Protein 2FSD (pdb70)

Nearest PDB structures (foldseek):
  2fsd-assembly1_B  TM=9.980E-01  e=3.425E-19  Bacteriophage sp.
  3da0-assembly1_C  TM=6.525E-01  e=4.765E-03  Lactococcus phage TP901-1
  2bse-assembly1_C  TM=6.463E-01  e=4.301E-03  Lactococcus virus P2
  3d8m-assembly1_A  TM=6.579E-01  e=6.819E-03  Lactococcus phage TP901-1
  1zru-assembly1_C  TM=5.963E-01  e=2.103E-02  Lactococcus virus P2

Sequence (220 aa):
DIPWTDLNRASGVGSTGILQARIINGVIYVRGNSIPVPNVAPNFIVPVGTFPPAFGTNLPQFDSSGTFYSHGNLSLSLINMSPSGIAVGNPNNTSMNGKTISFALSAPLLDIPWTDLNRASGVGSTGILQARIINGVIYVRGNSIPVPNVAPNFIVPVGTFPPAFGTNLPQFDSSGTFYSHGNLSLSLINMSPSGIAVGNPNNTSMNGKTISFALSAPLL

Structure (mmCIF, N/CA/C/O backbone):
data_2FSD
#
_entry.id   2FSD
#
_cell.length_a   69.650
_cell.length_b   69.650
_cell.length_c   95.356
_cell.angle_alpha   90.00
_cell.angle_beta   90.00
_cell.angle_gamma   120.00
#
_symmetry.space_group_name_H-M   'P 31 2 1'
#
loop_
_entity.id
_entity.type
_entity.pdbx_description
1 polymer 'putative baseplate protein'
2 water water
#
loop_
_atom_site.group_PDB
_atom_site.id
_atom_site.type_symbol
_atom_site.label_atom_id
_atom_site.label_alt_id
_atom_site.label_comp_id
_atom_site.label_asym_id
_atom_site.label_entity_id
_atom_site.label_seq_id
_atom_site.pdbx_PDB_ins_code
_atom_site.Cartn_x
_atom_site.Cartn_y
_atom_site.Cartn_z
_atom_site.occupancy
_atom_site.B_iso_or_equiv
_atom_site.auth_seq_id
_atom_site.auth_comp_id
_atom_site.auth_asym_id
_atom_site.auth_atom_id
_atom_site.pdbx_PDB_model_num
ATOM 1 N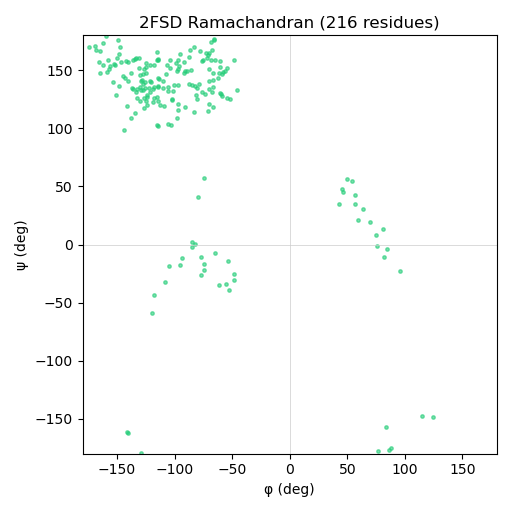 N . ASP A 1 33 ? 57.228 -0.379 23.280 1.00 26.89 4 ASP A N 1
ATOM 2 C CA . ASP A 1 33 ? 55.885 -0.876 23.732 1.00 26.42 4 ASP A CA 1
ATOM 3 C C . ASP A 1 33 ? 55.317 -0.038 24.872 1.00 26.02 4 ASP A C 1
ATOM 4 O O . ASP A 1 33 ? 55.943 0.096 25.914 1.00 26.34 4 ASP A O 1
ATOM 9 N N . ILE A 1 34 ? 54.110 0.483 24.667 1.00 25.28 5 ILE A N 1
ATOM 10 C CA . ILE A 1 34 ? 53.449 1.342 25.635 1.00 24.74 5 ILE A CA 1
ATOM 11 C C . ILE A 1 34 ? 52.389 0.512 26.369 1.00 24.17 5 ILE A C 1
ATOM 12 O O . ILE A 1 34 ? 51.504 -0.066 25.729 1.00 24.40 5 ILE A O 1
ATOM 17 N N . PRO A 1 35 ? 52.452 0.463 27.714 1.00 23.41 6 PRO A N 1
ATOM 18 C CA . PRO A 1 35 ? 51.378 -0.244 28.430 1.00 22.72 6 PRO A CA 1
ATOM 19 C C . PRO A 1 35 ? 50.031 0.494 28.337 1.00 21.88 6 PRO A C 1
ATOM 20 O O . PRO A 1 35 ? 49.951 1.603 27.781 1.00 21.04 6 PRO A O 1
ATOM 24 N N . TRP A 1 36 ? 48.987 -0.140 28.861 1.00 21.17 7 TRP A N 1
ATOM 25 C CA . TRP A 1 36 ? 47.680 0.474 28.950 1.00 20.75 7 TRP A CA 1
ATOM 26 C C . TRP A 1 36 ? 47.827 1.842 29.619 1.00 20.72 7 TRP A C 1
ATOM 27 O O . TRP A 1 36 ? 48.408 1.955 30.716 1.00 21.32 7 TRP A O 1
ATOM 38 N N . THR A 1 37 ? 47.331 2.871 28.929 1.00 20.29 8 THR A N 1
ATOM 39 C CA . THR A 1 37 ? 47.429 4.265 29.349 1.00 20.01 8 THR A CA 1
ATOM 40 C C . THR A 1 37 ? 46.079 4.927 29.101 1.00 19.85 8 THR A C 1
ATOM 41 O O . THR A 1 37 ? 45.488 4.733 28.047 1.00 18.67 8 THR A O 1
ATOM 45 N N . ASP A 1 38 ? 45.598 5.690 30.085 1.00 19.83 9 ASP A N 1
ATOM 46 C CA . ASP A 1 38 ? 44.386 6.484 29.928 1.00 19.66 9 ASP A CA 1
ATOM 47 C C . ASP A 1 38 ? 44.609 7.592 28.898 1.00 19.42 9 ASP A C 1
ATOM 48 O O . ASP A 1 38 ? 45.630 8.282 28.920 1.00 19.13 9 ASP A O 1
ATOM 53 N N . LEU A 1 39 ? 43.647 7.776 28.003 1.00 19.37 10 LEU A N 1
ATOM 54 C CA . LEU A 1 39 ? 43.672 8.932 27.128 1.00 19.58 10 LEU A CA 1
ATOM 55 C C . LEU A 1 39 ? 43.247 10.133 27.958 1.00 19.87 10 LEU A C 1
ATOM 56 O O . LEU A 1 39 ? 42.618 9.974 29.011 1.00 19.63 10 LEU A O 1
ATOM 61 N N . ASN A 1 40 ? 43.619 11.317 27.480 1.00 19.92 11 ASN A N 1
ATOM 62 C CA . ASN A 1 40 ? 43.095 12.578 28.007 1.00 20.33 11 ASN A CA 1
ATOM 63 C C . ASN A 1 40 ? 41.742 12.822 27.361 1.00 20.08 11 ASN A C 1
ATOM 64 O O . ASN A 1 40 ? 41.618 12.745 26.140 1.00 19.95 11 ASN A O 1
ATOM 69 N N . ARG A 1 41 ? 40.732 13.089 28.177 1.00 20.02 12 ARG A N 1
ATOM 70 C CA . ARG A 1 41 ? 39.382 13.305 27.671 1.00 20.65 12 ARG A CA 1
ATOM 71 C C . ARG A 1 41 ? 39.132 14.766 27.301 1.00 20.51 12 ARG A C 1
ATOM 72 O O . ARG A 1 41 ? 39.510 15.693 28.044 1.00 19.79 12 ARG A O 1
ATOM 80 N N . ALA A 1 42 ? 38.464 14.945 26.158 1.00 20.78 13 ALA A N 1
ATOM 81 C CA . ALA A 1 42 ? 38.122 16.268 25.621 1.00 20.92 13 ALA A CA 1
ATOM 82 C C . ALA A 1 42 ? 37.060 16.913 26.497 1.00 21.06 13 ALA A C 1
ATOM 83 O O . ALA A 1 42 ? 36.416 16.242 27.301 1.00 20.87 13 ALA A O 1
ATOM 85 N N . SER A 1 43 ? 36.864 18.218 26.347 1.00 21.82 14 SER A N 1
ATOM 86 C CA . SER A 1 43 ? 35.852 18.912 27.135 1.00 21.65 14 SER A CA 1
ATOM 87 C C . SER A 1 43 ? 34.445 18.319 26.930 1.00 21.73 14 SER A C 1
ATOM 88 O O . SER A 1 43 ? 34.112 17.788 25.864 1.00 21.29 14 SER A O 1
ATOM 91 N N . GLY A 1 44 ? 33.640 18.381 27.985 1.00 21.55 15 GLY A N 1
ATOM 92 C CA . GLY A 1 44 ? 32.272 17.888 27.942 1.00 21.91 15 GLY A CA 1
ATOM 93 C C . GLY A 1 44 ? 32.159 16.390 28.140 1.00 22.02 15 GLY A C 1
ATOM 94 O O . GLY A 1 44 ? 31.058 15.860 28.335 1.00 21.85 15 GLY A O 1
ATOM 95 N N . VAL A 1 45 ? 33.295 15.701 28.098 1.00 22.16 16 VAL A N 1
ATOM 96 C CA . VAL A 1 45 ? 33.310 14.251 28.203 1.00 22.25 16 VAL A CA 1
ATOM 97 C C . VAL A 1 45 ? 33.296 13.920 29.676 1.00 22.21 16 VAL A C 1
ATOM 98 O O . VAL A 1 45 ? 34.003 14.559 30.464 1.00 22.70 16 VAL A O 1
ATOM 102 N N . GLY A 1 46 ? 32.491 12.933 30.049 1.00 22.07 17 GLY A N 1
ATOM 103 C CA . GLY A 1 46 ? 32.386 12.519 31.446 1.00 21.69 17 GLY A CA 1
ATOM 104 C C . GLY A 1 46 ? 33.652 11.876 31.992 1.00 21.40 17 GLY A C 1
ATOM 105 O O . GLY A 1 46 ? 34.555 11.509 31.238 1.00 20.54 17 GLY A O 1
ATOM 106 N N . SER A 1 47 ? 33.693 11.728 33.315 1.00 21.31 18 SER A N 1
ATOM 107 C CA . SER A 1 47 ? 34.851 11.191 34.035 1.00 21.02 18 SER A CA 1
ATOM 108 C C . SER A 1 47 ? 34.757 9.679 34.317 1.00 21.06 18 SER A C 1
ATOM 109 O O . SER A 1 47 ? 35.767 9.029 34.622 1.00 21.03 18 SER A O 1
ATOM 112 N N . THR A 1 48 ? 33.553 9.119 34.233 1.00 21.18 19 THR A N 1
ATOM 113 C CA . THR A 1 48 ? 33.341 7.701 34.542 1.00 20.80 19 THR A CA 1
ATOM 114 C C . THR A 1 48 ? 33.684 6.841 33.317 1.00 20.71 19 THR A C 1
ATOM 115 O O . THR A 1 48 ? 33.883 7.360 32.213 1.00 20.45 19 THR A O 1
ATOM 119 N N . GLY A 1 49 ? 33.730 5.526 33.514 1.00 20.44 20 GLY A N 1
ATOM 120 C CA . GLY A 1 49 ? 34.071 4.601 32.426 1.00 20.24 20 GLY A CA 1
ATOM 121 C C . GLY A 1 49 ? 35.559 4.629 32.173 1.00 19.63 20 GLY A C 1
ATOM 122 O O . GLY A 1 49 ? 36.295 5.320 32.871 1.00 19.87 20 GLY A O 1
ATOM 123 N N . ILE A 1 50 ? 36.018 3.874 31.189 1.00 19.51 21 ILE A N 1
ATOM 124 C CA . ILE A 1 50 ? 37.466 3.747 30.965 1.00 19.44 21 ILE A CA 1
ATOM 125 C C . ILE A 1 50 ? 37.825 3.923 29.486 1.00 19.01 21 ILE A C 1
ATOM 126 O O . ILE A 1 50 ? 37.164 3.382 28.607 1.00 19.05 21 ILE A O 1
ATOM 131 N N . LEU A 1 51 ? 38.862 4.723 29.243 1.00 18.66 22 LEU A N 1
ATOM 132 C CA . LEU A 1 51 ? 39.320 5.064 27.897 1.00 18.66 22 LEU A CA 1
ATOM 133 C C . LEU A 1 51 ? 40.828 5.013 27.891 1.00 18.25 22 LEU A C 1
ATOM 134 O O . LEU A 1 51 ? 41.487 5.862 28.486 1.00 18.16 22 LEU A O 1
ATOM 139 N N . GLN A 1 52 ? 41.370 4.003 27.228 1.00 18.16 23 GLN A N 1
ATOM 140 C CA . GLN A 1 52 ? 42.796 3.744 27.271 1.00 18.21 23 GLN A CA 1
ATOM 141 C C . GLN A 1 52 ? 43.327 3.089 25.984 1.00 17.70 23 GLN A C 1
ATOM 142 O O . GLN A 1 52 ? 42.577 2.527 25.190 1.00 17.01 23 GLN A O 1
ATOM 148 N N . ALA A 1 53 ? 44.636 3.196 25.796 1.00 18.02 24 ALA A N 1
ATOM 149 C CA . ALA A 1 53 ? 45.320 2.633 24.648 1.00 18.64 24 ALA A CA 1
ATOM 150 C C . ALA A 1 53 ? 46.686 2.028 25.046 1.00 19.29 24 ALA A C 1
ATOM 151 O O . ALA A 1 53 ? 47.269 2.387 26.085 1.00 19.26 24 ALA A O 1
ATOM 153 N N . ARG A 1 54 ? 47.166 1.092 24.222 1.00 19.75 25 ARG A N 1
ATOM 154 C CA . ARG A 1 54 ? 48.463 0.424 24.422 1.00 20.23 25 ARG A CA 1
ATOM 155 C C . ARG A 1 54 ? 49.101 0.107 23.060 1.00 20.13 25 ARG A C 1
ATOM 156 O O . ARG A 1 54 ? 48.407 0.014 22.043 1.00 19.36 25 ARG A O 1
ATOM 164 N N . ILE A 1 55 ? 50.420 -0.055 23.045 1.00 20.58 26 ILE A N 1
ATOM 165 C CA . ILE A 1 55 ? 51.135 -0.475 21.834 1.00 20.80 26 ILE A CA 1
ATOM 166 C C . ILE A 1 55 ? 51.937 -1.731 22.151 1.00 21.31 26 ILE A C 1
ATOM 167 O O . ILE A 1 55 ? 52.784 -1.722 23.061 1.00 22.38 26 ILE A O 1
ATOM 172 N N . ILE A 1 56 ? 51.640 -2.816 21.436 1.00 21.04 27 ILE A N 1
ATOM 173 C CA . ILE A 1 56 ? 52.406 -4.051 21.541 1.00 20.80 27 ILE A CA 1
ATOM 174 C C . ILE A 1 56 ? 52.863 -4.466 20.144 1.00 20.57 27 ILE A C 1
ATOM 175 O O . ILE A 1 56 ? 52.044 -4.737 19.261 1.00 20.63 27 ILE A O 1
ATOM 180 N N . ASN A 1 57 ? 54.170 -4.506 19.944 1.00 20.35 28 ASN A N 1
ATOM 181 C CA . ASN A 1 57 ? 54.741 -4.934 18.667 1.00 20.13 28 ASN A CA 1
ATOM 182 C C . ASN A 1 57 ? 54.217 -4.186 17.426 1.00 19.33 28 ASN A C 1
ATOM 183 O O . ASN A 1 57 ? 53.749 -4.796 16.477 1.00 19.02 28 ASN A O 1
ATOM 188 N N . GLY A 1 58 ? 54.307 -2.860 17.444 1.00 19.11 29 GLY A N 1
ATOM 189 C CA . GLY A 1 58 ? 53.952 -2.029 16.279 1.00 18.63 29 GLY A CA 1
ATOM 190 C C . GLY A 1 58 ? 52.470 -1.860 15.997 1.00 18.37 29 GLY A C 1
ATOM 191 O O . GLY A 1 58 ? 52.089 -1.286 14.969 1.00 17.87 29 GLY A O 1
ATOM 192 N N . VAL A 1 59 ? 51.637 -2.346 16.923 1.00 18.24 30 VAL A N 1
ATOM 193 C CA . VAL A 1 59 ? 50.173 -2.331 16.799 1.00 17.41 30 VAL A CA 1
ATOM 194 C C . VAL A 1 59 ? 49.574 -1.605 18.008 1.00 17.28 30 VAL A C 1
ATOM 195 O O . VAL A 1 59 ? 49.881 -1.923 19.172 1.00 16.52 30 VAL A O 1
ATOM 199 N N . ILE A 1 60 ? 48.716 -0.631 17.722 1.00 16.99 31 ILE A N 1
ATOM 200 C CA . ILE A 1 60 ? 48.018 0.099 18.760 1.00 16.66 31 ILE A CA 1
ATOM 201 C C . ILE A 1 60 ? 46.617 -0.496 18.961 1.00 16.43 31 ILE A C 1
ATOM 202 O O . ILE A 1 60 ? 45.929 -0.826 17.991 1.00 16.70 31 ILE A O 1
ATOM 207 N N . TYR A 1 61 ? 46.229 -0.637 20.229 1.00 16.13 32 TYR A N 1
ATOM 208 C CA . TYR A 1 61 ? 44.911 -1.086 20.646 1.00 16.08 32 TYR A CA 1
ATOM 209 C C . TYR A 1 61 ? 44.261 0.030 21.449 1.00 15.87 32 TYR A C 1
ATOM 210 O O . TYR A 1 61 ? 44.884 0.603 22.331 1.00 15.62 32 TYR A O 1
ATOM 219 N N . VAL A 1 62 ? 43.006 0.327 21.149 1.00 15.76 33 VAL A N 1
ATOM 220 C CA . VAL A 1 62 ? 42.263 1.336 21.885 1.00 15.76 33 VAL A CA 1
ATOM 221 C C . VAL A 1 62 ? 40.920 0.737 22.284 1.00 15.87 33 VAL A C 1
ATOM 222 O O . VAL A 1 62 ? 40.265 0.069 21.488 1.00 15.23 33 VAL A O 1
ATOM 226 N N . ARG A 1 63 ? 40.524 0.971 23.530 1.00 16.44 34 ARG A N 1
ATOM 227 C CA . ARG A 1 63 ? 39.209 0.542 24.002 1.00 16.57 34 ARG A CA 1
ATOM 228 C C . ARG A 1 63 ? 38.527 1.603 24.850 1.00 16.35 34 ARG A C 1
ATOM 229 O O . ARG A 1 63 ? 39.173 2.360 25.557 1.00 15.77 34 ARG A O 1
ATOM 237 N N . GLY A 1 64 ? 37.203 1.631 24.751 1.00 16.77 35 GLY A N 1
ATOM 238 C CA . GLY A 1 64 ? 36.367 2.486 25.557 1.00 17.00 35 GLY A CA 1
ATOM 239 C C . GLY A 1 64 ? 35.304 1.628 26.205 1.00 17.26 35 GLY A C 1
ATOM 240 O O . GLY A 1 64 ? 34.754 0.715 25.576 1.00 16.42 35 GLY A O 1
ATOM 241 N N . ASN A 1 65 ? 35.039 1.908 27.474 1.00 17.87 36 ASN A N 1
ATOM 242 C CA . ASN A 1 65 ? 33.998 1.227 28.205 1.00 18.49 36 ASN A CA 1
ATOM 243 C C . ASN A 1 65 ? 33.138 2.226 29.007 1.00 18.84 36 ASN A C 1
ATOM 244 O O . ASN A 1 65 ? 33.614 2.873 29.942 1.00 18.19 36 ASN A O 1
ATOM 249 N N . SER A 1 66 ? 31.879 2.345 28.585 1.00 19.46 37 SER A N 1
ATOM 250 C CA . SER A 1 66 ? 30.881 3.200 29.205 1.00 20.02 37 SER A CA 1
ATOM 251 C C . SER A 1 66 ? 31.411 4.608 29.408 1.00 20.49 37 SER A C 1
ATOM 252 O O . SER A 1 66 ? 31.412 5.134 30.512 1.00 20.92 37 SER A O 1
ATOM 255 N N . ILE A 1 67 ? 31.859 5.221 28.321 1.00 21.11 38 ILE A N 1
ATOM 256 C CA . ILE A 1 67 ? 32.359 6.585 28.384 1.00 21.06 38 ILE A CA 1
ATOM 257 C C . ILE A 1 67 ? 31.204 7.549 28.122 1.00 21.03 38 ILE A C 1
ATOM 258 O O . ILE A 1 67 ? 30.621 7.521 27.046 1.00 20.99 38 ILE A O 1
ATOM 263 N N . PRO A 1 68 ? 30.873 8.407 29.107 1.00 20.92 39 PRO A N 1
ATOM 264 C CA . PRO A 1 68 ? 29.819 9.387 28.880 1.00 20.79 39 PRO A CA 1
ATOM 265 C C . PRO A 1 68 ? 30.259 10.465 27.888 1.00 20.54 39 PRO A C 1
ATOM 266 O O . PRO A 1 68 ? 31.247 11.148 28.134 1.00 19.72 39 PRO A O 1
ATOM 270 N N . VAL A 1 69 ? 29.530 10.607 26.779 1.00 20.60 40 VAL A N 1
ATOM 271 C CA . VAL A 1 69 ? 29.828 11.645 25.774 1.00 20.49 40 VAL A CA 1
ATOM 272 C C . VAL A 1 69 ? 28.726 12.727 25.629 1.00 20.52 40 VAL A C 1
ATOM 273 O O . VAL A 1 69 ? 27.577 12.519 26.029 1.00 20.27 40 VAL A O 1
ATOM 2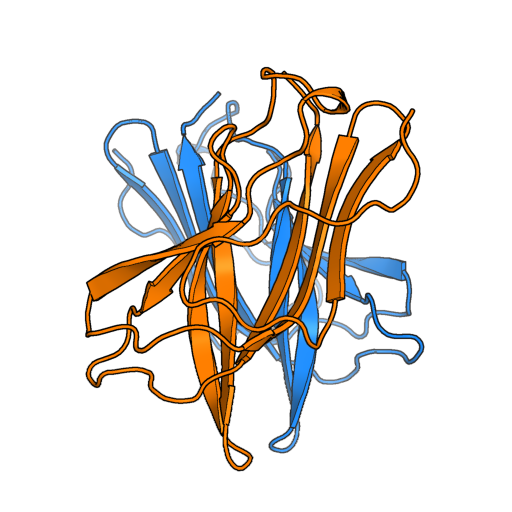77 N N . PRO A 1 70 ? 29.091 13.912 25.091 1.00 21.04 41 PRO A N 1
ATOM 278 C CA . PRO A 1 70 ? 28.095 14.941 24.736 1.00 21.07 41 PRO A CA 1
ATOM 279 C C . PRO A 1 70 ? 27.059 14.490 23.688 1.00 21.60 41 PRO A C 1
ATOM 280 O O . PRO A 1 70 ? 27.338 13.599 22.848 1.00 21.42 41 PRO A O 1
ATOM 284 N N . ASN A 1 71 ? 25.874 15.101 23.752 1.00 21.25 42 ASN A N 1
ATOM 285 C CA . ASN A 1 71 ? 24.870 14.960 22.704 1.00 21.19 42 ASN A CA 1
ATOM 286 C C . ASN A 1 71 ? 25.498 15.127 21.331 1.00 20.86 42 ASN A C 1
ATOM 287 O O . ASN A 1 71 ? 26.251 16.068 21.098 1.00 20.51 42 ASN A O 1
ATOM 292 N N . VAL A 1 72 ? 25.175 14.213 20.426 1.00 21.14 43 VAL A N 1
ATOM 293 C CA . VAL A 1 72 ? 25.690 14.245 19.061 1.00 21.24 43 VAL A CA 1
ATOM 294 C C . VAL A 1 72 ? 24.510 14.219 18.113 1.00 21.30 43 VAL A C 1
ATOM 295 O O . VAL A 1 72 ? 23.698 13.295 18.159 1.00 21.32 43 VAL A O 1
ATOM 299 N N . ALA A 1 73 ? 24.438 15.223 17.241 1.00 21.60 44 ALA A N 1
ATOM 300 C CA . ALA A 1 73 ? 23.414 15.289 16.204 1.00 21.63 44 ALA A CA 1
ATOM 301 C C . ALA A 1 73 ? 23.753 14.319 15.088 1.00 21.42 44 ALA A C 1
ATOM 302 O O . ALA A 1 73 ? 24.912 13.952 14.932 1.00 21.64 44 ALA A O 1
ATOM 304 N N . PRO A 1 74 ? 22.743 13.903 14.304 1.00 21.34 45 PRO A N 1
ATOM 305 C CA . PRO A 1 74 ? 22.978 13.023 13.167 1.00 21.49 45 PRO A CA 1
ATOM 306 C C . PRO A 1 74 ? 24.030 13.580 12.208 1.00 21.36 45 PRO A C 1
ATOM 307 O O . PRO A 1 74 ? 23.902 14.711 11.754 1.00 21.64 45 PRO A O 1
ATOM 311 N N . ASN A 1 75 ? 25.059 12.786 11.916 1.00 21.39 46 ASN A N 1
ATOM 312 C CA . ASN A 1 75 ? 26.159 13.189 11.016 1.00 21.76 46 ASN A CA 1
ATOM 313 C C . ASN A 1 75 ? 27.182 14.171 11.597 1.00 21.57 46 ASN A C 1
ATOM 314 O O . ASN A 1 75 ? 28.132 14.543 10.909 1.00 21.98 46 ASN A O 1
ATOM 319 N N . PHE A 1 76 ? 26.996 14.606 12.840 1.00 21.02 47 PHE A N 1
ATOM 320 C CA . PHE A 1 76 ? 27.993 15.457 13.487 1.00 20.35 47 PHE A CA 1
ATOM 321 C C . PHE A 1 76 ? 28.962 14.629 14.342 1.00 19.91 47 PHE A C 1
ATOM 322 O O . PHE A 1 76 ? 28.705 13.456 14.638 1.00 19.74 47 PHE A O 1
ATOM 330 N N . ILE A 1 77 ? 30.085 15.242 14.709 1.00 19.43 48 ILE A N 1
ATOM 331 C CA . ILE A 1 77 ? 31.159 14.549 15.421 1.00 19.00 48 ILE A CA 1
ATOM 332 C C . ILE A 1 77 ? 31.527 15.283 16.720 1.00 18.59 48 ILE A C 1
ATOM 333 O O . ILE A 1 77 ? 31.649 16.514 16.765 1.00 17.92 48 ILE A O 1
ATOM 338 N N . VAL A 1 78 ? 31.668 14.504 17.786 1.00 18.29 49 VAL A N 1
ATOM 339 C CA . VAL A 1 78 ? 32.011 15.015 19.095 1.00 17.99 49 VAL A CA 1
ATOM 340 C C . VAL A 1 78 ? 33.364 14.418 19.518 1.00 17.87 49 VAL A C 1
ATOM 341 O O . VAL A 1 78 ? 33.525 13.187 19.504 1.00 17.34 49 VAL A O 1
ATOM 345 N N . PRO A 1 79 ? 34.344 15.282 19.880 1.00 17.76 50 PRO A N 1
ATOM 346 C CA . PRO A 1 79 ? 35.615 14.789 20.442 1.00 17.92 50 PRO A CA 1
ATOM 347 C C . PRO A 1 79 ? 35.450 14.045 21.753 1.00 17.96 50 PRO A C 1
ATOM 348 O O . PRO A 1 79 ? 34.595 14.402 22.578 1.00 18.51 50 PRO A O 1
ATOM 352 N N . VAL A 1 80 ? 36.249 12.994 21.933 1.00 18.22 51 VAL A N 1
ATOM 353 C CA . VAL A 1 80 ? 36.162 12.149 23.132 1.00 18.20 51 VAL A CA 1
ATOM 354 C C . VAL A 1 80 ? 37.482 12.168 23.902 1.00 18.27 51 VAL A C 1
ATOM 355 O O . VAL A 1 80 ? 37.510 12.550 25.075 1.00 18.56 51 VAL A O 1
ATOM 359 N N . GLY A 1 81 ? 38.568 11.761 23.251 1.00 18.15 52 GLY A N 1
ATOM 360 C CA . GLY A 1 81 ? 39.875 11.748 23.904 1.00 18.46 52 GLY A CA 1
ATOM 361 C C . GLY A 1 81 ? 41.034 12.033 22.976 1.00 18.54 52 GLY A C 1
ATOM 362 O O . GLY A 1 81 ? 40.860 12.111 21.764 1.00 18.09 52 GLY A O 1
ATOM 363 N N . THR A 1 82 ? 42.214 12.230 23.560 1.00 18.65 53 THR A N 1
ATOM 364 C CA . THR A 1 82 ? 43.442 12.412 22.793 1.00 19.27 53 THR A CA 1
ATOM 365 C C . THR A 1 82 ? 44.546 11.484 23.337 1.00 19.41 53 THR A C 1
ATOM 366 O O . THR A 1 82 ? 44.560 11.127 24.527 1.00 18.91 53 THR A O 1
ATOM 370 N N . PHE A 1 83 ? 45.476 11.102 22.470 1.00 19.62 54 PHE A N 1
ATOM 371 C CA . PHE A 1 83 ? 46.585 10.242 22.910 1.00 20.35 54 PHE A CA 1
ATOM 372 C C . PHE A 1 83 ? 47.673 11.073 23.605 1.00 20.82 54 PHE A C 1
ATOM 373 O O . PHE A 1 83 ? 48.039 12.156 23.120 1.00 20.73 54 PHE A O 1
ATOM 381 N N . PRO A 1 84 ? 48.175 10.594 24.761 1.00 21.84 55 PRO A N 1
ATOM 382 C CA . PRO A 1 84 ? 49.410 11.190 25.280 1.00 22.72 55 PRO A CA 1
ATOM 383 C C . PRO A 1 84 ? 50.548 11.109 24.246 1.00 23.62 55 PRO A C 1
ATOM 384 O O . PRO A 1 84 ? 50.544 10.195 23.412 1.00 23.13 55 PRO A O 1
ATOM 388 N N . PRO A 1 85 ? 51.481 12.090 24.261 1.00 24.98 56 PRO A N 1
ATOM 389 C CA . PRO A 1 85 ? 52.663 12.139 23.379 1.00 25.70 56 PRO A CA 1
ATOM 390 C C . PRO A 1 85 ? 53.555 10.897 23.373 1.00 26.55 56 PRO A C 1
ATOM 391 O O . PRO A 1 85 ? 54.417 10.784 22.511 1.00 27.58 56 PRO A O 1
ATOM 395 N N . ALA A 1 86 ? 53.392 10.001 24.337 1.00 27.51 57 ALA A N 1
ATOM 396 C CA . ALA A 1 86 ? 54.127 8.749 24.326 1.00 28.16 57 ALA A CA 1
ATOM 397 C C . ALA A 1 86 ? 53.780 7.915 23.083 1.00 29.00 57 ALA A C 1
ATOM 398 O O . ALA A 1 86 ? 54.657 7.236 22.539 1.00 29.46 57 ALA A O 1
ATOM 400 N N . PHE A 1 87 ? 52.521 7.982 22.632 1.00 29.29 58 PHE A N 1
ATOM 401 C CA . PHE A 1 87 ? 52.047 7.167 21.498 1.00 29.61 58 PHE A CA 1
ATOM 402 C C . PHE A 1 87 ? 52.545 7.663 20.139 1.00 30.23 58 PHE A C 1
ATOM 403 O O . PHE A 1 87 ? 52.476 6.932 19.155 1.00 30.74 58 PHE A O 1
ATOM 411 N N . GLY A 1 88 ? 53.026 8.904 20.081 1.00 30.93 59 GLY A N 1
ATOM 412 C CA . GLY A 1 88 ? 53.700 9.415 18.893 1.00 30.96 59 GLY A CA 1
ATOM 413 C C . GLY A 1 88 ? 52.771 9.945 17.819 1.00 31.42 59 GLY A C 1
ATOM 414 O O . GLY A 1 88 ? 51.629 10.312 18.091 1.00 31.59 59 GLY A O 1
ATOM 415 N N . THR A 1 89 ? 53.282 9.968 16.590 1.00 31.72 60 THR A N 1
ATOM 416 C CA . THR A 1 89 ? 52.679 10.682 15.455 1.00 31.68 60 THR A CA 1
ATOM 417 C C . THR A 1 89 ? 52.066 9.728 14.426 1.00 31.59 60 THR A C 1
ATOM 418 O O . THR A 1 89 ? 51.051 10.028 13.792 1.00 31.17 60 THR A O 1
ATOM 422 N N . ASN A 1 90 ? 52.691 8.564 14.299 1.00 31.51 61 ASN A N 1
ATOM 423 C CA . ASN A 1 90 ? 52.420 7.608 13.232 1.00 31.21 61 ASN A CA 1
ATOM 424 C C . ASN A 1 90 ? 51.164 6.734 13.442 1.00 30.89 61 ASN A C 1
ATOM 425 O O . ASN A 1 90 ? 51.166 5.521 13.141 1.00 30.75 61 ASN A O 1
ATOM 430 N N . LEU A 1 91 ? 50.089 7.347 13.935 1.00 30.11 62 LEU A N 1
ATOM 431 C CA . LEU A 1 91 ? 48.890 6.600 14.271 1.00 29.51 62 LEU A CA 1
ATOM 432 C C . LEU A 1 91 ? 48.041 6.456 13.016 1.00 28.86 62 LEU A C 1
ATOM 433 O O . LEU A 1 91 ? 48.115 7.303 12.137 1.00 29.16 62 LEU A O 1
ATOM 438 N N . PRO A 1 92 ? 47.265 5.363 12.915 1.00 28.04 63 PRO A N 1
ATOM 439 C CA . PRO A 1 92 ? 46.396 5.141 11.758 1.00 27.77 63 PRO A CA 1
ATOM 440 C C . PRO A 1 92 ? 45.097 5.959 11.777 1.00 27.34 63 PRO A C 1
ATOM 441 O O . PRO A 1 92 ? 44.729 6.532 12.810 1.00 27.38 63 PRO A O 1
ATOM 445 N N . GLN A 1 93 ? 44.413 5.999 10.636 1.00 26.91 64 GLN A N 1
ATOM 446 C CA . GLN A 1 93 ? 43.093 6.615 10.540 1.00 26.71 64 GLN A CA 1
ATOM 447 C C . GLN A 1 93 ? 42.074 5.628 10.002 1.00 26.40 64 GLN A C 1
ATOM 448 O O . GLN A 1 93 ? 42.267 5.056 8.921 1.00 26.65 64 GLN A O 1
ATOM 454 N N . PHE A 1 94 ? 40.969 5.469 10.733 1.00 25.31 65 PHE A N 1
ATOM 455 C CA . PHE A 1 94 ? 39.804 4.759 10.215 1.00 24.71 65 PHE A CA 1
ATOM 456 C C . PHE A 1 94 ? 38.586 5.015 11.093 1.00 24.13 65 PHE A C 1
ATOM 457 O O . PHE A 1 94 ? 38.722 5.389 12.261 1.00 23.52 65 PHE A O 1
ATOM 465 N N . ASP A 1 95 ? 37.403 4.847 10.508 1.00 23.55 66 ASP A N 1
ATOM 466 C CA . ASP A 1 95 ? 36.159 4.874 11.253 1.00 23.44 66 ASP A CA 1
ATOM 467 C C . ASP A 1 95 ? 35.688 3.428 11.461 1.00 23.17 66 ASP A C 1
ATOM 468 O O . ASP A 1 95 ? 35.686 2.625 10.529 1.00 23.13 66 ASP A O 1
ATOM 473 N N . SER A 1 96 ? 35.319 3.101 12.696 1.00 22.99 67 SER A N 1
ATOM 474 C CA . SER A 1 96 ? 34.721 1.802 13.013 1.00 22.71 67 SER A CA 1
ATOM 475 C C . SER A 1 96 ? 33.429 1.982 13.813 1.00 22.68 67 SER A C 1
ATOM 476 O O . SER A 1 96 ? 32.986 3.107 14.038 1.00 22.98 67 SER A O 1
ATOM 479 N N . SER A 1 97 ? 32.804 0.869 14.174 1.00 22.85 68 SER A N 1
ATOM 480 C CA . SER A 1 97 ? 31.594 0.860 14.980 1.00 22.81 68 SER A CA 1
ATOM 481 C C . SER A 1 97 ? 31.888 0.769 16.468 1.00 22.89 68 SER A C 1
ATOM 482 O O . SER A 1 97 ? 32.887 0.182 16.900 1.00 22.57 68 SER A O 1
ATOM 485 N N . GLY A 1 98 ? 30.993 1.370 17.242 1.00 23.03 69 GLY A N 1
ATOM 486 C CA . GLY A 1 98 ? 30.909 1.155 18.676 1.00 23.09 69 GLY A CA 1
ATOM 487 C C . GLY A 1 98 ? 29.435 1.122 19.020 1.00 23.18 69 GLY A C 1
ATOM 488 O O . GLY A 1 98 ? 28.582 0.928 18.143 1.00 23.31 69 GLY A O 1
AT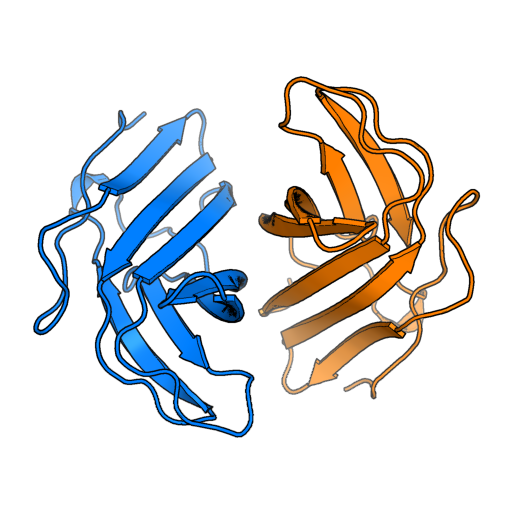OM 489 N N . THR A 1 99 ? 29.124 1.327 20.290 1.00 23.49 70 THR A N 1
ATOM 490 C CA . THR A 1 99 ? 27.734 1.449 20.712 1.00 23.69 70 THR A CA 1
ATOM 491 C C . THR A 1 99 ? 27.492 2.763 21.462 1.00 23.69 70 THR A C 1
ATOM 492 O O . THR A 1 99 ? 28.404 3.302 22.084 1.00 22.91 70 THR A O 1
ATOM 496 N N . PHE A 1 100 ? 26.277 3.301 21.318 1.00 24.24 71 PHE A N 1
ATOM 497 C CA . PHE A 1 100 ? 25.733 4.272 22.274 1.00 24.86 71 PHE A CA 1
ATOM 498 C C . PHE A 1 100 ? 24.870 3.479 23.243 1.00 25.42 71 PHE A C 1
ATOM 499 O O . PHE A 1 100 ? 24.334 2.420 22.896 1.00 25.33 71 PHE A O 1
ATOM 507 N N . TYR A 1 101 ? 24.720 4.008 24.449 1.00 27.00 72 TYR A N 1
ATOM 508 C CA . TYR A 1 101 ? 23.918 3.366 25.468 1.00 27.47 72 TYR A CA 1
ATOM 509 C C . TYR A 1 101 ? 23.289 4.350 26.454 1.00 28.00 72 TYR A C 1
ATOM 510 O O . TYR A 1 101 ? 23.974 5.177 27.031 1.00 28.20 72 TYR A O 1
ATOM 519 N N . SER A 1 102 ? 21.983 4.223 26.655 1.00 28.81 73 SER A N 1
ATOM 520 C CA . SER A 1 102 ? 21.306 4.821 27.811 1.00 29.46 73 SER A CA 1
ATOM 521 C C . SER A 1 102 ? 20.029 4.040 28.069 1.00 30.28 73 SER A C 1
ATOM 522 O O . SER A 1 102 ? 19.468 3.444 27.147 1.00 30.80 73 SER A O 1
ATOM 525 N N . HIS A 1 103 ? 19.581 4.047 29.322 1.00 31.36 74 HIS A N 1
ATOM 526 C CA . HIS A 1 103 ? 18.286 3.472 29.704 1.00 31.69 74 HIS A CA 1
ATOM 527 C C . HIS A 1 103 ? 18.026 2.097 29.085 1.00 31.97 74 HIS A C 1
ATOM 528 O O . HIS A 1 103 ? 16.964 1.854 28.527 1.00 32.00 74 HIS A O 1
ATOM 535 N N . GLY A 1 104 ? 19.015 1.211 29.185 1.00 32.30 75 GLY A N 1
ATOM 536 C CA . GLY A 1 104 ? 18.856 -0.185 28.788 1.00 32.03 75 GLY A CA 1
ATOM 537 C C . GLY A 1 104 ? 18.719 -0.396 27.294 1.00 32.09 75 GLY A C 1
ATOM 538 O O . GLY A 1 104 ? 18.246 -1.444 26.862 1.00 32.23 75 GLY A O 1
ATOM 539 N N . ASN A 1 105 ? 19.140 0.595 26.503 1.00 31.98 76 ASN A N 1
ATOM 540 C CA . ASN A 1 105 ? 19.009 0.546 25.046 1.00 31.20 76 ASN A CA 1
ATOM 541 C C . ASN A 1 105 ? 20.339 0.865 24.352 1.00 30.55 76 ASN A C 1
ATOM 542 O O . ASN A 1 105 ? 21.016 1.828 24.708 1.00 30.68 76 ASN A O 1
ATOM 547 N N . LEU A 1 106 ? 20.707 0.044 23.370 1.00 29.77 77 LEU A N 1
ATOM 548 C CA . LEU A 1 106 ? 21.945 0.231 22.603 1.00 29.09 77 LEU A CA 1
ATOM 549 C C . LEU A 1 106 ? 21.647 0.657 21.168 1.00 28.25 77 LEU A C 1
ATOM 550 O O . LEU A 1 106 ? 20.718 0.163 20.544 1.00 28.13 77 LEU A O 1
ATOM 555 N N . SER A 1 107 ? 22.457 1.571 20.654 1.00 27.49 78 SER A N 1
ATOM 556 C CA . SER A 1 107 ? 22.362 2.005 19.264 1.00 26.99 78 SER A CA 1
ATOM 557 C C . SER A 1 107 ? 23.749 2.032 18.612 1.00 25.92 78 SER A C 1
ATOM 558 O O . SER A 1 107 ? 24.762 2.065 19.304 1.00 25.60 78 SER A O 1
ATOM 561 N N . LEU A 1 108 ? 23.768 2.013 17.280 1.00 25.22 79 LEU A N 1
ATOM 562 C CA . LEU A 1 108 ? 25.003 2.122 16.504 1.00 24.81 79 LEU A CA 1
ATOM 563 C C . LEU A 1 108 ? 25.664 3.501 16.651 1.00 23.91 79 LEU A C 1
ATOM 564 O O . LEU A 1 108 ? 25.078 4.526 16.283 1.00 23.98 79 LEU A O 1
ATOM 569 N N . SER A 1 109 ? 26.883 3.511 17.192 1.00 22.93 80 SER A N 1
ATOM 570 C CA . SER A 1 109 ? 27.757 4.686 17.118 1.00 22.15 80 SER A CA 1
ATOM 571 C C . SER A 1 109 ? 28.846 4.455 16.086 1.00 21.50 80 SER A C 1
ATOM 572 O O . SER A 1 109 ? 29.143 3.317 15.720 1.00 21.50 80 SER A O 1
ATOM 575 N N . LEU A 1 110 ? 29.420 5.556 15.613 1.00 20.98 81 LEU A N 1
ATOM 576 C CA . LEU A 1 110 ? 30.599 5.539 14.773 1.00 20.61 81 LEU A CA 1
ATOM 577 C C . LEU A 1 110 ? 31.784 6.000 15.621 1.00 20.26 81 LEU A C 1
ATOM 578 O O . LEU A 1 110 ? 31.666 6.968 16.369 1.00 20.01 81 LEU A O 1
ATOM 583 N N . ILE A 1 111 ? 32.912 5.297 15.496 1.00 19.82 82 ILE A N 1
ATOM 584 C CA . ILE A 1 111 ? 34.152 5.641 16.199 1.00 19.83 82 ILE A CA 1
ATOM 585 C C . ILE A 1 111 ? 35.197 6.173 15.226 1.00 19.65 82 ILE A C 1
ATOM 586 O O . ILE A 1 111 ? 35.615 5.479 14.306 1.00 19.72 82 ILE A O 1
ATOM 591 N N . ASN A 1 112 ? 35.617 7.410 15.446 1.00 19.88 83 ASN A N 1
ATOM 592 C CA . ASN A 1 112 ? 36.623 8.074 14.605 1.00 19.85 83 ASN A CA 1
ATOM 593 C C . ASN A 1 112 ? 38.031 7.967 15.239 1.00 19.47 83 ASN A C 1
ATOM 594 O O . ASN A 1 112 ? 38.279 8.490 16.329 1.00 18.01 83 ASN A O 1
ATOM 599 N N . MET A 1 113 ? 38.929 7.259 14.549 1.00 19.71 84 MET A N 1
ATOM 600 C CA . MET A 1 113 ? 40.312 7.069 14.995 1.00 20.07 84 MET A CA 1
ATOM 601 C C . MET A 1 113 ? 41.249 7.850 14.071 1.00 20.40 84 MET A C 1
ATOM 602 O O . MET A 1 113 ? 41.088 7.816 12.855 1.00 21.35 84 MET A O 1
ATOM 607 N N . SER A 1 114 ? 42.204 8.569 14.663 1.00 20.31 85 SER A N 1
ATOM 608 C CA . SER A 1 114 ? 43.219 9.321 13.919 1.00 19.78 85 SER A CA 1
ATOM 609 C C . SER A 1 114 ? 44.398 9.652 14.835 1.00 19.61 85 SER A C 1
ATOM 610 O O . SER A 1 114 ? 44.364 9.333 16.036 1.00 19.59 85 SER A O 1
ATOM 613 N N . PRO A 1 115 ? 45.479 10.223 14.266 1.00 19.27 86 PRO A N 1
ATOM 614 C CA . PRO A 1 115 ? 46.475 10.907 15.099 1.00 18.95 86 PRO A CA 1
ATOM 615 C C . PRO A 1 115 ? 45.858 11.885 16.106 1.00 18.37 86 PRO A C 1
ATOM 616 O O . PRO A 1 115 ? 46.403 12.070 17.183 1.00 17.88 86 PRO A O 1
ATOM 620 N N . SER A 1 116 ? 44.714 12.476 15.760 1.00 18.77 87 SER A N 1
ATOM 621 C CA . SER A 1 116 ? 44.067 13.494 16.594 1.00 19.04 87 SER A CA 1
ATOM 622 C C . SER A 1 116 ? 43.323 12.960 17.805 1.00 18.85 87 SER A C 1
ATOM 623 O O . SER A 1 116 ? 42.903 13.745 18.660 1.00 19.01 87 SER A O 1
ATOM 626 N N . GLY A 1 117 ? 43.147 11.641 17.871 1.00 18.89 88 GLY A N 1
ATOM 627 C CA . GLY A 1 117 ? 42.532 10.997 19.018 1.00 18.73 88 GLY A CA 1
ATOM 628 C C . GLY A 1 117 ? 41.344 10.140 18.650 1.00 18.69 88 GLY A C 1
ATOM 629 O O . GLY A 1 117 ? 41.312 9.530 17.576 1.00 19.06 88 GLY A O 1
ATOM 630 N N . ILE A 1 118 ? 40.392 10.074 19.577 1.00 18.24 89 ILE A N 1
ATOM 631 C CA . ILE A 1 118 ? 39.134 9.361 19.408 1.00 18.37 89 ILE A CA 1
ATOM 632 C C . ILE A 1 118 ? 38.016 10.394 19.420 1.00 18.37 89 ILE A C 1
ATOM 633 O O . ILE A 1 118 ? 38.025 11.323 20.215 1.00 18.36 89 ILE A O 1
ATOM 638 N N . ALA A 1 119 ? 37.076 10.240 18.502 1.00 18.67 90 ALA A N 1
ATOM 639 C CA . ALA A 1 119 ? 35.901 11.097 18.427 1.00 19.22 90 ALA A CA 1
ATOM 640 C C . ALA A 1 119 ? 34.710 10.218 18.043 1.00 19.49 90 ALA A C 1
ATOM 641 O O . ALA A 1 119 ? 34.884 9.126 17.493 1.00 19.69 90 ALA A O 1
ATOM 643 N N . VAL A 1 120 ? 33.504 10.672 18.350 1.00 20.06 91 VAL A N 1
ATOM 644 C CA . VAL A 1 120 ? 32.332 9.821 18.159 1.00 20.04 91 VAL A CA 1
ATOM 645 C C . VAL A 1 120 ? 31.299 10.462 17.224 1.00 20.16 91 VAL A C 1
ATOM 646 O O . VAL A 1 120 ? 31.007 11.642 17.327 1.00 20.00 91 VAL A O 1
ATOM 650 N N . GLY A 1 121 ? 30.784 9.656 16.292 1.00 20.43 92 GLY A N 1
ATOM 651 C CA . GLY A 1 121 ? 29.798 10.096 15.309 1.00 20.34 92 GLY A CA 1
ATOM 652 C C . GLY A 1 121 ? 28.461 9.400 15.464 1.00 20.32 92 GLY A C 1
ATOM 653 O O . GLY A 1 121 ? 28.376 8.332 16.068 1.00 19.66 92 GLY A O 1
ATOM 654 N N . ASN A 1 122 ? 27.417 10.034 14.930 1.00 20.64 93 ASN A N 1
ATOM 655 C CA . ASN A 1 122 ? 26.052 9.530 15.015 1.00 21.33 93 ASN A CA 1
ATOM 656 C C . ASN A 1 122 ? 25.485 9.159 13.640 1.00 21.88 93 ASN A C 1
ATOM 657 O O . ASN A 1 122 ? 25.072 10.050 12.878 1.00 21.39 93 ASN A O 1
ATOM 662 N N . PRO A 1 123 ? 25.440 7.842 13.332 1.00 22.41 94 PRO A N 1
ATOM 663 C CA . PRO A 1 123 ? 24.934 7.365 12.050 1.00 23.03 94 PRO A CA 1
ATOM 664 C C . PRO A 1 123 ? 23.410 7.212 12.032 1.00 23.70 94 PRO A C 1
ATOM 665 O O . PRO A 1 123 ? 22.846 6.803 11.016 1.00 24.31 94 PRO A O 1
ATOM 669 N N . ASN A 1 124 ? 22.768 7.564 13.141 1.00 24.11 95 ASN A N 1
ATOM 670 C CA . ASN A 1 124 ? 21.324 7.492 13.295 1.00 24.45 95 ASN A CA 1
ATOM 671 C C . ASN A 1 124 ? 20.681 8.810 12.896 1.00 24.69 95 ASN A C 1
ATOM 672 O O . ASN A 1 124 ? 21.327 9.847 12.943 1.00 24.50 95 ASN A O 1
ATOM 677 N N . ASN A 1 125 ? 19.402 8.768 12.524 1.00 25.05 96 ASN A N 1
ATOM 678 C CA . ASN A 1 125 ? 18.693 9.967 12.069 1.00 25.11 96 ASN A CA 1
ATOM 679 C C . ASN A 1 125 ? 18.091 10.827 13.202 1.00 25.18 96 ASN A C 1
ATOM 680 O O . ASN A 1 125 ? 17.498 11.873 12.940 1.00 25.03 96 ASN A O 1
ATOM 685 N N . THR A 1 126 ? 18.244 10.377 14.448 1.00 25.36 97 THR A N 1
ATOM 686 C CA . THR A 1 126 ? 17.908 11.182 15.636 1.00 25.10 97 THR A CA 1
ATOM 687 C C . THR A 1 126 ? 19.185 11.479 16.414 1.00 24.71 97 THR A C 1
ATOM 688 O O . THR A 1 126 ? 20.195 10.782 16.254 1.00 24.87 97 THR A O 1
ATOM 692 N N . SER A 1 127 ? 19.137 12.510 17.253 1.00 24.00 98 SER A N 1
ATOM 693 C CA . SER A 1 127 ? 20.290 12.897 18.067 1.00 23.62 98 SER A CA 1
ATOM 694 C C . SER A 1 127 ? 20.545 11.847 19.147 1.00 22.74 98 SER A C 1
ATOM 695 O O . SER A 1 127 ? 19.610 11.310 19.726 1.00 23.11 98 SER A O 1
ATOM 698 N N . MET A 1 128 ? 21.810 11.554 19.410 1.00 22.12 99 MET A N 1
ATOM 699 C CA . MET A 1 128 ? 22.173 10.606 20.469 1.00 21.87 99 MET A CA 1
ATOM 700 C C . MET A 1 128 ? 22.533 11.365 21.720 1.00 21.16 99 MET A C 1
ATOM 701 O O . MET A 1 128 ? 23.560 12.023 21.779 1.00 21.31 99 MET A O 1
ATOM 706 N N . ASN A 1 129 ? 21.666 11.283 22.715 1.00 21.27 100 ASN A N 1
ATOM 707 C CA . ASN A 1 129 ? 21.716 12.174 23.877 1.00 21.35 100 ASN A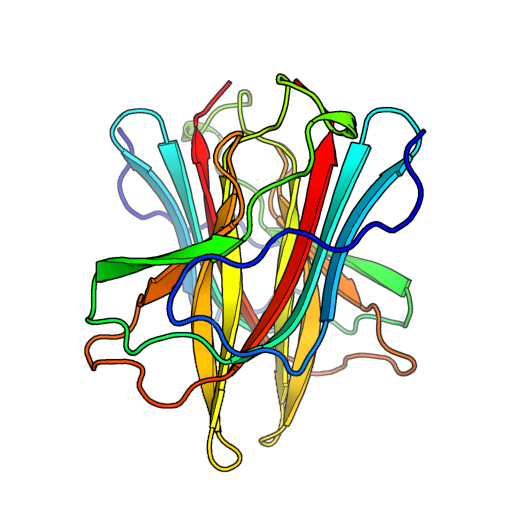 CA 1
ATOM 708 C C . ASN A 1 129 ? 21.864 11.365 25.163 1.00 21.27 100 ASN A C 1
ATOM 709 O O . ASN A 1 129 ? 21.219 10.350 25.323 1.00 21.56 100 ASN A O 1
ATOM 714 N N . GLY A 1 130 ? 22.666 11.847 26.104 1.00 21.24 101 GLY A N 1
ATOM 715 C CA . GLY A 1 130 ? 22.806 11.175 27.395 1.00 21.07 101 GLY A CA 1
ATOM 716 C C . GLY A 1 130 ? 23.407 9.785 27.268 1.00 21.11 101 GLY A C 1
ATOM 717 O O . GLY A 1 130 ? 23.125 8.902 28.081 1.00 21.44 101 GLY A O 1
ATOM 718 N N . LYS A 1 131 ? 24.260 9.595 26.264 1.00 20.98 102 LYS A N 1
ATOM 719 C CA . LYS A 1 131 ? 24.791 8.274 25.959 1.00 20.76 102 LYS A CA 1
ATOM 720 C C . LYS A 1 131 ? 26.180 8.046 26.574 1.00 20.86 102 LYS A C 1
ATOM 721 O O . LYS A 1 131 ? 26.930 8.998 26.812 1.00 20.67 102 LYS A O 1
ATOM 727 N N . THR A 1 132 ? 26.479 6.777 26.875 1.00 20.78 103 THR A N 1
ATOM 728 C CA . THR A 1 132 ? 27.842 6.325 27.165 1.00 20.37 103 THR A CA 1
ATOM 729 C C . THR A 1 132 ? 28.267 5.512 25.958 1.00 20.11 103 THR A C 1
ATOM 730 O O . THR A 1 132 ? 27.430 4.853 25.338 1.00 20.71 103 THR A O 1
ATOM 734 N N . ILE A 1 133 ? 29.551 5.543 25.616 1.00 20.04 104 ILE A N 1
ATOM 735 C CA . ILE A 1 133 ? 30.058 4.720 24.499 1.00 19.88 104 ILE A CA 1
ATOM 736 C C . ILE A 1 133 ? 31.054 3.620 24.927 1.00 19.09 104 ILE A C 1
ATOM 737 O O . ILE A 1 133 ? 31.860 3.801 25.838 1.00 18.42 104 ILE A O 1
ATOM 742 N N . SER A 1 134 ? 30.949 2.484 24.248 1.00 18.74 105 SER A N 1
ATOM 743 C CA . SER A 1 134 ? 31.870 1.377 24.372 1.00 18.64 105 SER A CA 1
ATOM 744 C C . SER A 1 134 ? 32.342 0.971 22.975 1.00 18.36 105 SER A C 1
ATOM 745 O O . SER A 1 134 ? 31.570 0.983 22.003 1.00 17.76 105 SER A O 1
ATOM 748 N N . PHE A 1 135 ? 33.627 0.626 22.882 1.00 18.28 106 PHE A N 1
ATOM 749 C CA . PHE A 1 135 ? 34.224 0.196 21.624 1.00 18.18 106 PHE A CA 1
ATOM 750 C C . PHE A 1 135 ? 35.564 -0.473 21.873 1.00 18.10 106 PHE A C 1
ATOM 751 O O . PHE A 1 135 ? 36.136 -0.361 22.957 1.00 17.54 106 PHE A O 1
ATOM 759 N N . ALA A 1 136 ? 36.062 -1.151 20.842 1.00 18.03 107 ALA A N 1
ATOM 760 C CA . ALA A 1 136 ? 37.429 -1.647 20.829 1.00 18.39 107 ALA A CA 1
ATOM 761 C C . ALA A 1 136 ? 37.968 -1.645 19.395 1.00 18.46 107 ALA A C 1
ATOM 762 O O . ALA A 1 136 ? 37.276 -2.022 18.435 1.00 18.97 107 ALA A O 1
ATOM 764 N N . LEU A 1 137 ? 39.198 -1.197 19.243 1.00 18.31 108 LEU A N 1
ATOM 765 C CA . LEU A 1 137 ? 39.809 -1.180 17.928 1.00 18.76 108 LEU A CA 1
ATOM 766 C C . LEU A 1 137 ? 41.311 -1.389 18.009 1.00 18.53 108 LEU A C 1
ATOM 767 O O . LEU A 1 137 ? 41.907 -1.290 19.080 1.00 18.01 108 LEU A O 1
ATOM 772 N N . SER A 1 138 ? 41.893 -1.717 16.861 1.00 19.05 109 SER A N 1
ATOM 773 C CA . SER A 1 138 ? 43.331 -1.888 16.743 1.00 19.65 109 SER A CA 1
ATOM 774 C C . SER A 1 138 ? 43.776 -1.891 15.274 1.00 19.93 109 SER A C 1
ATOM 775 O O . SER A 1 138 ? 43.037 -2.309 14.389 1.0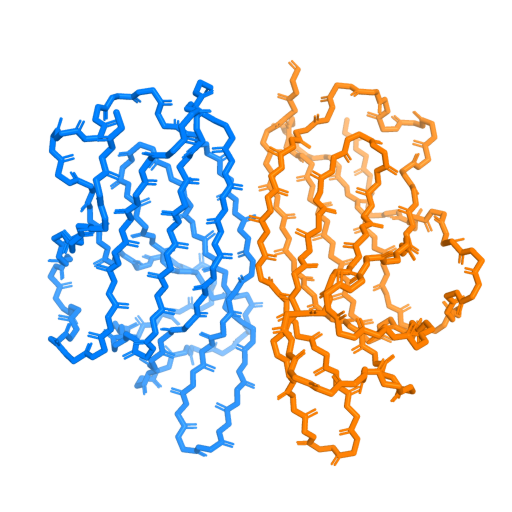0 18.99 109 SER A O 1
ATOM 778 N N . ALA A 1 139 ? 44.978 -1.379 15.041 1.00 20.68 110 ALA A N 1
ATOM 779 C CA . ALA A 1 139 ? 45.633 -1.469 13.745 1.00 21.35 110 ALA A CA 1
ATOM 780 C C . ALA A 1 139 ? 47.145 -1.316 13.914 1.00 22.15 110 ALA A C 1
ATOM 781 O O . ALA A 1 139 ? 47.617 -0.775 14.924 1.00 21.80 110 ALA A O 1
ATOM 783 N N . PRO A 1 140 ? 47.918 -1.800 12.925 1.00 23.37 111 PRO A N 1
ATOM 784 C CA . PRO A 1 140 ? 49.354 -1.528 12.949 1.00 24.17 111 PRO A CA 1
ATOM 785 C C . PRO A 1 140 ? 49.661 -0.028 12.877 1.00 24.93 111 PRO A C 1
ATOM 786 O O . PRO A 1 140 ? 48.915 0.736 12.258 1.00 25.13 111 PRO A O 1
ATOM 790 N N . LEU A 1 141 ? 50.743 0.395 13.517 1.00 25.89 112 LEU A N 1
ATOM 791 C CA . LEU A 1 141 ? 51.220 1.766 13.347 1.00 26.82 112 LEU A CA 1
ATOM 792 C C . LEU A 1 141 ? 51.569 2.004 11.878 1.00 27.70 112 LEU A C 1
ATOM 793 O O . LEU A 1 141 ? 51.790 1.046 11.123 1.00 28.55 112 LEU A O 1
ATOM 798 N N . LEU A 1 142 ? 51.568 3.282 11.491 1.00 28.58 113 LEU A N 1
ATOM 799 C CA . LEU A 1 142 ? 51.928 3.770 10.137 1.00 28.87 113 LEU A CA 1
ATOM 800 C C . LEU A 1 142 ? 50.739 3.760 9.174 1.00 29.24 113 LEU A C 1
ATOM 801 O O . LEU A 1 142 ? 49.952 4.706 9.133 1.00 29.74 113 LEU A O 1
ATOM 806 N N . ASP B 1 33 ? 35.480 5.297 -8.320 1.00 30.36 4 ASP B N 1
ATOM 807 C CA . ASP B 1 33 ? 34.284 5.347 -7.420 1.00 30.25 4 ASP B CA 1
ATOM 808 C C . ASP B 1 33 ? 33.366 4.181 -7.726 1.00 30.30 4 ASP B C 1
ATOM 809 O O . ASP B 1 33 ? 33.119 3.866 -8.898 1.00 30.62 4 ASP B O 1
ATOM 814 N N . ILE B 1 34 ? 32.876 3.540 -6.664 1.00 30.24 5 ILE B N 1
ATOM 815 C CA . ILE B 1 34 ? 32.047 2.340 -6.779 1.00 30.09 5 ILE B CA 1
ATOM 816 C C . ILE B 1 34 ? 30.820 2.478 -5.873 1.00 29.96 5 ILE B C 1
ATOM 817 O O . ILE B 1 34 ? 30.976 2.723 -4.690 1.00 30.22 5 ILE B O 1
ATOM 822 N N . PRO B 1 35 ? 29.599 2.316 -6.427 1.00 29.75 6 PRO B N 1
ATOM 823 C CA . PRO B 1 35 ? 28.369 2.409 -5.619 1.00 29.87 6 PRO B CA 1
ATOM 824 C C . PRO B 1 35 ? 28.223 1.295 -4.566 1.00 29.66 6 PRO B C 1
ATOM 825 O O . PRO B 1 35 ? 29.062 0.402 -4.493 1.00 29.76 6 PRO B O 1
ATOM 829 N N . TRP B 1 36 ? 27.167 1.354 -3.759 1.00 29.47 7 TRP B N 1
ATOM 830 C CA . TRP B 1 36 ? 26.911 0.295 -2.784 1.00 29.58 7 TRP B CA 1
ATOM 831 C C . TRP B 1 36 ? 26.767 -1.039 -3.494 1.00 29.57 7 TRP B C 1
ATOM 832 O O . TRP B 1 36 ? 25.990 -1.168 -4.442 1.00 29.63 7 TRP B O 1
ATOM 843 N N . THR B 1 37 ? 27.523 -2.031 -3.032 1.00 29.64 8 THR B N 1
ATOM 844 C CA . THR B 1 37 ? 27.568 -3.325 -3.705 1.00 29.33 8 THR B CA 1
ATOM 845 C C . THR B 1 37 ? 27.706 -4.451 -2.690 1.00 29.12 8 THR B C 1
ATOM 846 O O . THR B 1 37 ? 28.350 -4.293 -1.662 1.00 29.09 8 THR B O 1
ATOM 850 N N . ASP B 1 38 ? 27.078 -5.586 -2.990 1.00 29.07 9 ASP B N 1
ATOM 851 C CA . ASP B 1 38 ? 27.126 -6.755 -2.121 1.00 28.64 9 ASP B CA 1
ATOM 852 C C . ASP B 1 38 ? 28.527 -7.332 -2.077 1.00 27.89 9 ASP B C 1
ATOM 853 O O . ASP B 1 38 ? 29.152 -7.556 -3.119 1.00 28.63 9 ASP B O 1
ATOM 858 N N . LEU B 1 39 ? 29.012 -7.579 -0.867 1.00 26.68 10 LEU B N 1
ATOM 859 C CA . LEU B 1 39 ? 30.121 -8.495 -0.683 1.00 25.44 10 LEU B CA 1
ATOM 860 C C . LEU B 1 39 ? 29.695 -9.917 -1.040 1.00 24.95 10 LEU B C 1
ATOM 861 O O . LEU B 1 39 ? 28.543 -10.307 -0.842 1.00 24.53 10 LEU B O 1
ATOM 866 N N . ASN B 1 40 ? 30.644 -10.681 -1.563 1.00 24.59 11 ASN B N 1
ATOM 867 C CA . ASN B 1 40 ? 30.479 -12.117 -1.744 1.00 24.55 11 ASN B CA 1
ATOM 868 C C . ASN B 1 40 ? 30.510 -12.796 -0.382 1.00 24.32 11 ASN B C 1
ATOM 869 O O . ASN B 1 40 ? 31.539 -12.749 0.279 1.00 24.15 11 ASN B O 1
ATOM 874 N N . ARG B 1 41 ? 29.395 -13.411 0.029 1.00 23.76 12 ARG B N 1
ATOM 875 C CA . ARG B 1 41 ? 29.269 -14.000 1.380 1.00 23.52 12 ARG B CA 1
ATOM 876 C C . ARG B 1 41 ? 29.949 -15.363 1.508 1.00 23.10 12 ARG B C 1
ATOM 877 O O . ARG B 1 41 ? 29.836 -16.204 0.627 1.00 23.36 12 ARG B O 1
ATOM 885 N N . ALA B 1 42 ? 30.632 -15.579 2.625 1.00 23.03 13 ALA B N 1
ATOM 886 C CA . ALA B 1 42 ? 31.321 -16.849 2.899 1.00 23.01 13 ALA B CA 1
ATOM 887 C C . ALA B 1 42 ? 30.308 -17.961 3.105 1.00 22.90 13 ALA B C 1
ATOM 888 O O . ALA B 1 42 ? 29.141 -17.694 3.404 1.00 22.88 13 ALA B O 1
ATOM 890 N N . SER B 1 43 ? 30.752 -19.207 2.928 1.00 22.91 14 SER B N 1
ATOM 891 C CA . SER B 1 43 ? 29.883 -20.353 3.126 1.00 22.87 14 SER B CA 1
ATOM 892 C C . SER B 1 43 ? 29.538 -20.434 4.600 1.00 22.71 14 SER B C 1
ATOM 893 O O . SER B 1 43 ? 30.379 -20.142 5.453 1.00 22.72 14 SER B O 1
ATOM 896 N N . GLY B 1 44 ? 28.291 -20.800 4.891 1.00 22.58 15 GLY B N 1
ATOM 897 C CA . GLY B 1 44 ? 27.766 -20.800 6.252 1.00 22.55 15 GLY B CA 1
ATOM 898 C C . GLY B 1 44 ? 27.018 -19.513 6.562 1.00 22.75 15 GLY B C 1
ATOM 899 O O . GLY B 1 44 ? 26.173 -19.485 7.461 1.00 22.53 15 GLY B O 1
ATOM 900 N N . VAL B 1 45 ? 27.327 -18.444 5.817 1.00 23.01 16 VAL B N 1
ATOM 901 C CA . VAL B 1 45 ? 26.716 -17.113 6.034 1.00 22.91 16 VAL B CA 1
ATOM 902 C C . VAL B 1 45 ? 25.351 -17.040 5.357 1.00 22.79 16 VAL B C 1
ATOM 903 O O . VAL B 1 45 ? 25.193 -17.492 4.228 1.00 22.21 16 VAL B O 1
ATOM 907 N N . GLY B 1 46 ? 24.372 -16.470 6.057 1.00 23.13 17 GLY B N 1
ATOM 908 C CA . GLY B 1 46 ? 23.004 -16.346 5.530 1.00 23.29 17 GLY B CA 1
ATOM 909 C C . GLY B 1 46 ? 22.897 -15.331 4.402 1.00 23.19 17 GLY B C 1
ATOM 910 O O . GLY B 1 46 ? 23.789 -14.495 4.229 1.00 22.72 17 GLY B O 1
ATOM 911 N N . SER B 1 47 ? 21.804 -15.406 3.646 1.00 23.06 18 SER B N 1
ATOM 912 C CA . SER B 1 47 ? 21.558 -14.516 2.484 1.00 23.29 18 SER B CA 1
ATOM 913 C C . SER B 1 47 ? 20.725 -13.262 2.808 1.00 23.25 18 SER B C 1
ATOM 914 O O . SER B 1 47 ? 20.620 -12.338 1.981 1.00 22.99 18 SER B O 1
ATOM 917 N N . THR B 1 48 ? 20.129 -13.246 4.001 1.00 23.07 19 THR B N 1
ATOM 918 C CA . THR B 1 48 ? 19.321 -12.129 4.465 1.00 22.82 19 THR B CA 1
ATOM 919 C C . THR B 1 48 ? 20.197 -11.091 5.159 1.00 22.65 19 THR B C 1
ATOM 920 O O . THR B 1 48 ? 21.324 -11.377 5.586 1.00 22.59 19 THR B O 1
ATOM 924 N N . GLY B 1 49 ? 19.663 -9.883 5.276 1.00 22.17 20 GLY B N 1
ATOM 925 C CA . GLY B 1 49 ? 20.391 -8.766 5.839 1.00 21.55 20 GLY B CA 1
ATOM 926 C C . GLY B 1 49 ? 21.171 -8.071 4.755 1.00 21.12 20 GLY B C 1
ATOM 927 O O . GLY B 1 49 ? 21.069 -8.411 3.588 1.00 20.92 20 GLY B O 1
ATOM 928 N N . ILE B 1 50 ? 21.963 -7.094 5.165 1.00 21.03 21 ILE B N 1
ATOM 929 C CA . ILE B 1 50 ? 22.707 -6.243 4.265 1.00 21.13 21 ILE B CA 1
ATOM 930 C C . ILE B 1 50 ? 24.186 -6.368 4.588 1.00 20.75 21 ILE B C 1
ATOM 931 O O . ILE B 1 50 ? 24.580 -6.312 5.744 1.00 20.79 21 ILE B O 1
ATOM 936 N N . LEU B 1 51 ? 24.987 -6.587 3.559 1.00 20.78 22 LEU B N 1
ATOM 937 C CA . LEU B 1 51 ? 26.431 -6.611 3.679 1.00 20.98 22 LEU B CA 1
ATOM 938 C C . LEU B 1 51 ? 26.982 -5.986 2.406 1.00 21.10 22 LEU B C 1
ATOM 939 O O . LEU B 1 51 ? 27.064 -6.646 1.362 1.00 20.15 22 LEU B O 1
ATOM 944 N N . GLN B 1 52 ? 27.339 -4.708 2.491 1.00 21.89 23 GLN B N 1
ATOM 945 C CA . GLN B 1 52 ? 27.805 -3.979 1.323 1.00 22.41 23 GLN B CA 1
ATOM 946 C C . GLN B 1 52 ? 29.027 -3.117 1.582 1.00 22.91 23 GLN B C 1
ATOM 947 O O . GLN B 1 52 ? 29.346 -2.775 2.721 1.00 21.67 23 GLN B O 1
ATOM 953 N N . ALA B 1 53 ? 29.714 -2.805 0.486 1.00 23.71 24 ALA B N 1
ATOM 954 C CA . ALA B 1 53 ? 30.809 -1.862 0.489 1.00 24.53 24 ALA B CA 1
ATOM 955 C C . ALA B 1 53 ? 30.678 -0.888 -0.686 1.00 25.31 24 ALA B C 1
ATOM 956 O O . ALA B 1 53 ? 29.964 -1.159 -1.670 1.00 24.90 24 ALA B O 1
ATOM 958 N N . ARG B 1 54 ? 31.364 0.246 -0.551 1.00 26.02 25 ARG B N 1
ATOM 959 C CA . ARG B 1 54 ? 31.510 1.222 -1.632 1.00 26.66 25 ARG B CA 1
ATOM 960 C C . ARG B 1 54 ? 32.816 2.003 -1.493 1.00 27.07 25 ARG B C 1
ATOM 961 O O . ARG B 1 54 ? 33.372 2.096 -0.406 1.00 27.01 25 ARG B O 1
ATOM 969 N N . ILE B 1 55 ? 33.319 2.516 -2.609 1.00 27.70 26 ILE B N 1
ATOM 970 C CA . ILE B 1 55 ? 34.419 3.476 -2.595 1.00 28.36 26 ILE B CA 1
ATOM 971 C C . ILE B 1 55 ? 33.903 4.828 -3.124 1.00 29.02 26 ILE B C 1
ATOM 972 O O . ILE B 1 55 ? 33.305 4.904 -4.205 1.00 28.82 26 ILE B O 1
ATOM 977 N N . ILE B 1 56 ? 34.075 5.865 -2.303 1.00 29.82 27 ILE B N 1
ATOM 978 C CA . ILE B 1 56 ? 33.874 7.256 -2.706 1.00 30.08 27 ILE B CA 1
ATOM 979 C C . ILE B 1 56 ? 35.115 8.041 -2.287 1.00 30.40 27 ILE B C 1
ATOM 980 O O . ILE B 1 56 ? 35.693 7.787 -1.212 1.00 30.35 27 ILE B O 1
ATOM 985 N N . ASN B 1 57 ? 35.541 8.967 -3.150 1.00 30.33 28 ASN B N 1
ATOM 986 C CA . ASN B 1 57 ? 36.700 9.835 -2.884 1.00 30.01 28 ASN B CA 1
ATOM 987 C C . ASN B 1 57 ? 37.891 9.095 -2.257 1.00 30.02 28 ASN B C 1
ATOM 988 O O . ASN B 1 57 ? 38.614 9.660 -1.425 1.00 30.52 28 ASN B O 1
ATOM 993 N N . GLY B 1 58 ? 38.089 7.835 -2.656 1.00 29.78 29 GLY B N 1
ATOM 994 C CA . GLY B 1 58 ? 39.252 7.041 -2.226 1.00 29.13 29 GLY B CA 1
ATOM 995 C C . GLY B 1 58 ? 39.155 6.387 -0.852 1.00 28.64 29 GLY B C 1
ATOM 996 O O . GLY B 1 58 ? 40.156 5.908 -0.305 1.00 28.27 29 GLY B O 1
ATOM 997 N N . VAL B 1 59 ? 37.956 6.364 -0.286 1.00 27.96 30 VAL B N 1
ATOM 998 C CA . VAL B 1 59 ? 37.746 5.702 1.004 1.00 27.49 30 VAL B CA 1
ATOM 999 C C . VAL B 1 59 ? 36.734 4.569 0.821 1.00 26.70 30 VAL B C 1
ATOM 1000 O O . VAL B 1 59 ? 35.622 4.778 0.325 1.00 26.26 30 VAL B O 1
ATOM 1004 N N . ILE B 1 60 ? 37.158 3.361 1.181 1.00 25.55 31 ILE B N 1
ATOM 1005 C CA . ILE B 1 60 ? 36.258 2.216 1.186 1.00 25.05 31 ILE B CA 1
ATOM 1006 C C . ILE B 1 60 ? 35.335 2.295 2.419 1.00 24.38 31 ILE B C 1
ATOM 1007 O O . ILE B 1 60 ? 35.800 2.553 3.547 1.00 24.25 31 ILE B O 1
ATOM 1012 N N . TYR B 1 61 ? 34.033 2.121 2.180 1.00 23.34 32 TYR B N 1
ATOM 1013 C CA . TYR B 1 61 ? 33.036 2.030 3.244 1.00 22.82 32 TYR B CA 1
ATOM 1014 C C . TYR B 1 61 ? 32.432 0.643 3.255 1.00 22.26 32 TYR B C 1
ATOM 1015 O O . TYR B 1 61 ? 32.086 0.114 2.198 1.00 21.49 32 TYR B O 1
ATOM 1024 N N . VAL B 1 62 ? 32.296 0.068 4.456 1.00 21.85 33 VAL B N 1
ATOM 1025 C CA . VAL B 1 62 ? 31.675 -1.252 4.628 1.00 21.17 33 VAL B CA 1
ATOM 1026 C C . VAL B 1 62 ? 30.547 -1.144 5.645 1.00 20.63 33 VAL B C 1
ATOM 1027 O O . VAL B 1 62 ? 30.694 -0.460 6.655 1.00 20.02 33 VAL B O 1
ATOM 1031 N N . ARG B 1 63 ? 29.438 -1.838 5.383 1.00 20.42 34 ARG B N 1
ATOM 1032 C CA . ARG B 1 63 ? 28.339 -1.935 6.338 1.00 20.53 34 ARG B CA 1
ATOM 1033 C C . ARG B 1 63 ? 27.723 -3.336 6.369 1.00 20.26 34 ARG B C 1
ATOM 1034 O O . ARG B 1 63 ? 27.553 -3.994 5.348 1.00 19.95 34 ARG B O 1
ATOM 1042 N N . GLY B 1 64 ? 27.380 -3.776 7.567 1.00 20.16 35 GLY B N 1
ATOM 1043 C CA . GLY B 1 64 ? 26.790 -5.076 7.757 1.00 20.03 35 GLY B CA 1
ATOM 1044 C C . GLY B 1 64 ? 25.626 -4.867 8.670 1.00 19.91 35 GLY B C 1
ATOM 1045 O O . GLY B 1 64 ? 25.745 -4.159 9.673 1.00 19.74 35 GLY B O 1
ATOM 1046 N N . ASN B 1 65 ? 24.480 -5.418 8.290 1.00 19.99 36 ASN B N 1
ATOM 1047 C CA . ASN B 1 65 ? 23.307 -5.310 9.115 1.00 20.01 36 ASN B CA 1
ATOM 1048 C C . ASN B 1 65 ? 22.508 -6.583 9.101 1.00 19.90 36 ASN B C 1
ATOM 1049 O O . ASN B 1 65 ? 22.049 -7.012 8.039 1.00 19.16 36 ASN B O 1
ATOM 1054 N N . SER B 1 66 ? 22.374 -7.175 10.298 1.00 19.96 37 SER B N 1
ATOM 1055 C CA . SER B 1 66 ? 21.585 -8.382 10.529 1.00 19.99 37 SER B CA 1
ATOM 1056 C C . SER B 1 66 ? 22.008 -9.555 9.657 1.00 20.14 37 SER B C 1
ATOM 1057 O O . SER B 1 66 ? 21.169 -10.289 9.127 1.00 21.07 37 SER B O 1
ATOM 1060 N N . ILE B 1 67 ? 23.321 -9.727 9.528 1.00 20.19 38 ILE B N 1
ATOM 1061 C CA . ILE B 1 67 ? 23.902 -10.788 8.716 1.00 19.86 38 ILE B CA 1
ATOM 1062 C C . ILE B 1 67 ? 23.932 -12.042 9.564 1.00 20.00 38 ILE B C 1
ATOM 1063 O O . ILE B 1 67 ? 24.632 -12.058 10.571 1.00 19.82 38 ILE B O 1
ATOM 1068 N N . PRO B 1 68 ? 23.157 -13.084 9.185 1.00 20.18 39 PRO B N 1
ATOM 1069 C CA . PRO B 1 68 ? 23.220 -14.337 9.927 1.00 19.80 39 PRO B CA 1
ATOM 1070 C C . PRO B 1 68 ? 24.547 -15.027 9.681 1.00 19.56 39 PRO B C 1
ATOM 1071 O O . PRO B 1 68 ? 24.989 -15.107 8.547 1.00 20.23 39 PRO B O 1
ATOM 1075 N N . VAL B 1 69 ? 25.180 -15.493 10.750 1.00 19.25 40 VAL B N 1
ATOM 1076 C CA . VAL B 1 69 ? 26.501 -16.085 10.680 1.00 18.85 40 VAL B CA 1
ATOM 1077 C C . VAL B 1 69 ? 26.445 -17.476 11.304 1.00 18.72 40 VAL B C 1
ATOM 1078 O O . VAL B 1 69 ? 25.545 -17.764 12.104 1.00 18.57 40 VAL B O 1
ATOM 1082 N N . PRO B 1 70 ? 27.377 -18.363 10.923 1.00 18.67 41 PRO B N 1
ATOM 1083 C CA . PRO B 1 70 ? 27.451 -19.646 11.614 1.00 18.49 41 PRO B CA 1
ATOM 1084 C C . PRO B 1 70 ? 27.868 -19.500 13.076 1.00 18.45 41 PRO B C 1
ATOM 1085 O O . PRO B 1 70 ? 28.159 -18.392 13.540 1.00 18.71 41 PRO B O 1
ATOM 1089 N N . ASN B 1 71 ? 27.877 -20.621 13.789 1.00 18.23 42 ASN B N 1
ATOM 1090 C CA . ASN B 1 71 ? 28.312 -20.674 15.177 1.00 17.90 42 ASN B CA 1
ATOM 1091 C C . ASN B 1 71 ? 29.760 -20.203 15.307 1.00 18.17 42 ASN B C 1
ATOM 1092 O O . ASN B 1 71 ? 30.664 -20.660 14.570 1.00 17.61 42 ASN B O 1
ATOM 1097 N N . VAL B 1 72 ? 29.979 -19.277 16.237 1.00 17.95 43 VAL B N 1
ATOM 1098 C CA . VAL B 1 72 ? 31.316 -18.781 16.500 1.00 17.75 43 VAL B CA 1
ATOM 1099 C C . VAL B 1 72 ? 31.709 -19.188 17.908 1.00 17.77 43 VAL B C 1
ATOM 1100 O O . VAL B 1 72 ? 31.283 -18.587 18.897 1.00 17.51 43 VAL B O 1
ATOM 1104 N N . ALA B 1 73 ? 32.529 -20.236 17.975 1.00 18.16 44 ALA B N 1
ATOM 1105 C CA . ALA B 1 73 ? 33.035 -20.745 19.231 1.00 18.00 44 ALA B CA 1
ATOM 1106 C C . ALA B 1 73 ? 33.936 -19.690 19.892 1.00 18.14 44 ALA B C 1
ATOM 1107 O O . ALA B 1 73 ? 34.442 -18.784 19.214 1.00 17.52 44 ALA B O 1
ATOM 1109 N N . PRO B 1 74 ? 34.119 -19.799 21.224 1.00 18.02 45 PRO B N 1
ATOM 1110 C CA . PRO B 1 74 ? 34.895 -18.817 21.956 1.00 17.96 45 PRO B CA 1
ATOM 1111 C C . PRO B 1 74 ? 36.340 -18.728 21.459 1.00 18.08 45 PRO B C 1
ATOM 1112 O O . PRO B 1 74 ? 37.034 -19.748 21.322 1.00 17.94 45 PRO B O 1
ATOM 1116 N N . ASN B 1 75 ? 36.761 -17.491 21.198 1.00 18.01 46 ASN B N 1
ATOM 1117 C CA . ASN B 1 75 ? 38.032 -17.166 20.527 1.00 17.81 46 ASN B CA 1
ATOM 1118 C C . ASN B 1 75 ? 38.245 -17.724 19.115 1.00 17.01 46 ASN B C 1
ATOM 1119 O O . ASN B 1 75 ? 39.373 -17.788 18.619 1.00 16.25 46 ASN B O 1
ATOM 1124 N N . PHE B 1 76 ? 37.163 -18.072 18.442 1.00 16.71 47 PHE B N 1
ATOM 1125 C CA . PHE B 1 76 ? 37.264 -18.457 17.032 1.00 17.21 47 PHE B CA 1
ATOM 1126 C C . PHE B 1 76 ? 36.934 -17.270 16.148 1.00 17.24 47 PHE B C 1
ATOM 1127 O O . PHE B 1 76 ? 36.314 -16.307 16.598 1.00 17.11 47 PHE B O 1
ATOM 1135 N N . ILE B 1 77 ? 37.393 -17.343 14.900 1.00 17.84 48 ILE B N 1
ATOM 1136 C CA . ILE B 1 77 ? 37.098 -16.345 13.876 1.00 17.75 48 ILE B CA 1
ATOM 1137 C C . ILE B 1 77 ? 36.539 -17.099 12.662 1.00 17.71 48 ILE B C 1
ATOM 1138 O O . ILE B 1 77 ? 37.072 -18.127 12.266 1.00 17.18 48 ILE B O 1
ATOM 1143 N N . VAL B 1 78 ? 35.440 -16.602 12.107 1.00 17.95 49 VAL B N 1
ATOM 1144 C CA . VAL B 1 78 ? 34.860 -17.174 10.898 1.00 18.25 49 VAL B CA 1
ATOM 1145 C C . VAL B 1 78 ? 34.656 -16.088 9.837 1.00 17.90 49 VAL B C 1
ATOM 1146 O O . VAL B 1 78 ? 34.350 -14.940 10.176 1.00 17.70 49 VAL B O 1
ATOM 1150 N N . PRO B 1 79 ? 34.808 -16.457 8.548 1.00 17.70 50 PRO B N 1
ATOM 1151 C CA . PRO B 1 79 ? 34.630 -15.500 7.458 1.00 17.50 50 PRO B CA 1
ATOM 1152 C C . PRO B 1 79 ? 33.172 -15.095 7.296 1.00 17.16 50 PRO B C 1
ATOM 1153 O O . PRO B 1 79 ? 32.276 -15.876 7.614 1.00 16.64 50 PRO B O 1
ATOM 1157 N N . VAL B 1 80 ? 32.957 -13.873 6.817 1.00 17.18 51 VAL B N 1
ATOM 1158 C CA . VAL B 1 80 ? 31.618 -13.339 6.574 1.00 17.46 51 VAL B CA 1
ATOM 1159 C C . VAL B 1 80 ? 31.418 -13.031 5.094 1.00 17.82 51 VAL B C 1
ATOM 1160 O O . VAL B 1 80 ? 30.367 -13.321 4.515 1.00 17.81 51 VAL B O 1
ATOM 1164 N N . GLY B 1 81 ? 32.416 -12.425 4.474 1.00 18.37 52 GLY B N 1
ATOM 1165 C CA . GLY B 1 81 ? 32.342 -12.184 3.049 1.00 18.96 52 GLY B CA 1
ATOM 1166 C C . GLY B 1 81 ? 33.616 -11.617 2.488 1.00 19.46 52 GLY B C 1
ATOM 1167 O O . GLY B 1 81 ? 34.499 -11.203 3.228 1.00 20.09 52 GLY B O 1
ATOM 1168 N N . THR B 1 82 ? 33.677 -11.568 1.165 1.00 20.45 53 THR B N 1
ATOM 1169 C CA . THR B 1 82 ? 34.850 -11.113 0.429 1.00 20.81 53 THR B CA 1
ATOM 1170 C C . THR B 1 82 ? 34.466 -10.003 -0.566 1.00 21.30 53 THR B C 1
ATOM 1171 O O . THR B 1 82 ? 33.333 -9.946 -1.052 1.00 20.36 53 THR B O 1
ATOM 1175 N N . PHE B 1 83 ? 35.420 -9.109 -0.840 1.00 22.02 54 PHE B N 1
ATOM 1176 C CA . PHE B 1 83 ? 35.195 -7.968 -1.727 1.00 22.60 54 PHE B CA 1
ATOM 1177 C C . PHE B 1 83 ? 35.296 -8.389 -3.184 1.00 23.30 54 PHE B C 1
ATOM 1178 O O . PHE B 1 83 ? 36.302 -8.955 -3.590 1.00 23.29 54 PHE B O 1
ATOM 1186 N N . PRO B 1 84 ? 34.249 -8.118 -3.988 1.00 24.65 55 PRO B N 1
ATOM 1187 C CA . PRO B 1 84 ? 34.355 -8.456 -5.399 1.00 25.61 55 PRO B CA 1
ATOM 1188 C C . PRO B 1 84 ? 35.666 -7.958 -6.004 1.00 26.61 55 PRO B C 1
ATOM 1189 O O . PRO B 1 84 ? 36.289 -7.053 -5.454 1.00 27.20 55 PRO B O 1
ATOM 1193 N N . PRO B 1 85 ? 36.097 -8.554 -7.123 1.00 27.89 56 PRO B N 1
ATOM 1194 C CA . PRO B 1 85 ? 37.353 -8.120 -7.741 1.00 28.41 56 PRO B CA 1
ATOM 1195 C C . PRO B 1 85 ? 37.427 -6.602 -8.014 1.00 29.30 56 PRO B C 1
ATOM 1196 O O . PRO B 1 85 ? 38.483 -5.996 -7.800 1.00 30.20 56 PRO B O 1
ATOM 1200 N N . ALA B 1 86 ? 36.318 -5.993 -8.441 1.00 29.66 57 ALA B N 1
ATOM 1201 C CA . ALA B 1 86 ? 36.273 -4.551 -8.747 1.00 30.18 57 ALA B CA 1
ATOM 1202 C C . ALA B 1 86 ? 36.879 -3.618 -7.674 1.00 30.80 57 ALA B C 1
ATOM 1203 O O . ALA B 1 86 ? 37.291 -2.503 -8.001 1.00 30.75 57 ALA B O 1
ATOM 1205 N N . PHE B 1 87 ? 36.912 -4.050 -6.410 1.00 30.80 58 PHE B N 1
ATOM 1206 C CA . PHE B 1 87 ? 37.420 -3.195 -5.331 1.00 30.83 58 PHE B CA 1
ATOM 1207 C C . PHE B 1 87 ? 38.946 -3.140 -5.319 1.00 31.17 58 PHE B C 1
ATOM 1208 O O . PHE B 1 87 ? 39.539 -2.151 -4.872 1.00 31.62 58 PHE B O 1
ATOM 1216 N N . GLY B 1 88 ? 39.579 -4.189 -5.833 1.00 31.38 59 GLY B N 1
ATOM 1217 C CA . GLY B 1 88 ? 41.031 -4.258 -5.863 1.00 31.15 59 GLY B CA 1
ATOM 1218 C C . GLY B 1 88 ? 41.597 -4.818 -4.574 1.00 30.94 59 GLY B C 1
ATOM 1219 O O . GLY B 1 88 ? 40.859 -5.218 -3.684 1.00 30.70 59 GLY B O 1
ATOM 1220 N N . THR B 1 89 ? 42.922 -4.851 -4.495 1.00 30.89 60 THR B N 1
ATOM 1221 C CA . THR B 1 89 ? 43.622 -5.487 -3.385 1.00 30.76 60 THR B CA 1
ATOM 1222 C C . THR B 1 89 ? 44.215 -4.462 -2.399 1.00 30.34 60 THR B C 1
ATOM 1223 O O . THR B 1 89 ? 44.509 -4.821 -1.254 1.00 30.52 60 THR B O 1
ATOM 1227 N N . ASN B 1 90 ? 44.371 -3.201 -2.827 1.00 29.65 61 ASN B N 1
ATOM 1228 C CA . ASN B 1 90 ? 44.934 -2.134 -1.964 1.00 29.24 61 ASN B CA 1
ATOM 1229 C C . ASN B 1 90 ? 43.956 -1.624 -0.888 1.00 28.65 61 ASN B C 1
ATOM 1230 O O . ASN B 1 90 ? 43.679 -0.415 -0.795 1.00 29.02 61 ASN B O 1
ATOM 1235 N N . LEU B 1 91 ? 43.466 -2.541 -0.052 1.00 27.34 62 LEU B N 1
ATOM 1236 C CA . LEU B 1 91 ? 42.477 -2.202 0.966 1.00 26.46 62 LEU B CA 1
ATOM 1237 C C . LEU B 1 91 ? 43.126 -2.138 2.341 1.00 25.46 62 LEU B C 1
ATOM 1238 O O . LEU B 1 91 ? 44.143 -2.788 2.583 1.00 25.12 62 LEU B O 1
ATOM 1243 N N . PRO B 1 92 ? 42.555 -1.319 3.239 1.00 24.68 63 PRO B N 1
ATOM 1244 C CA . PRO B 1 92 ? 43.104 -1.175 4.581 1.00 24.36 63 PRO B CA 1
ATOM 1245 C C . PRO B 1 92 ? 42.877 -2.398 5.452 1.00 23.79 63 PRO B C 1
ATOM 1246 O O . PRO B 1 92 ? 41.993 -3.218 5.172 1.00 23.06 63 PRO B O 1
ATOM 1250 N N . GLN B 1 93 ? 43.675 -2.488 6.509 1.00 23.22 64 GLN B N 1
ATOM 1251 C CA . GLN B 1 93 ? 43.573 -3.547 7.483 1.00 22.84 64 GLN B CA 1
ATOM 1252 C C . GLN B 1 93 ? 43.457 -2.957 8.889 1.00 22.17 64 GLN B C 1
ATOM 1253 O O . GLN B 1 93 ? 44.291 -2.154 9.303 1.00 22.06 64 GLN B O 1
ATOM 1259 N N . PHE B 1 94 ? 42.419 -3.368 9.614 1.00 21.20 65 PHE B N 1
ATOM 1260 C CA . PHE B 1 94 ? 42.294 -3.071 11.034 1.00 20.60 65 PHE B CA 1
ATOM 1261 C C . PHE B 1 94 ? 41.179 -3.889 11.653 1.00 19.85 65 PHE B C 1
ATOM 1262 O O . PHE B 1 94 ? 40.360 -4.502 10.964 1.00 19.42 65 PHE B O 1
ATOM 1270 N N . ASP B 1 95 ? 41.165 -3.882 12.975 1.00 19.54 66 ASP B N 1
ATOM 1271 C CA . ASP B 1 95 ? 40.175 -4.581 13.747 1.00 18.98 66 ASP B CA 1
ATOM 1272 C C . ASP B 1 95 ? 39.303 -3.592 14.499 1.00 19.01 66 ASP B C 1
ATOM 1273 O O . ASP B 1 95 ? 39.788 -2.555 14.999 1.00 18.94 66 ASP B O 1
ATOM 1278 N N . SER B 1 96 ? 38.019 -3.934 14.582 1.00 18.37 67 SER B N 1
ATOM 1279 C CA . SER B 1 96 ? 37.070 -3.156 15.334 1.00 18.61 67 SER B CA 1
ATOM 1280 C C . SER B 1 96 ? 35.931 -3.985 15.934 1.00 18.49 67 SER B C 1
ATOM 1281 O O . SER B 1 96 ? 35.822 -5.198 15.719 1.00 18.11 67 SER B O 1
ATOM 1284 N N . SER B 1 97 ? 35.097 -3.296 16.702 1.00 18.64 68 SER B N 1
ATOM 1285 C CA . SER B 1 97 ? 34.013 -3.910 17.416 1.00 18.69 68 SER B CA 1
ATOM 1286 C C . SER B 1 97 ? 32.785 -3.941 16.539 1.00 18.88 68 SER B C 1
ATOM 1287 O O . SER B 1 97 ? 32.587 -3.061 15.690 1.00 18.76 68 SER B O 1
ATOM 1290 N N . GLY B 1 98 ? 31.964 -4.967 16.768 1.00 18.58 69 GLY B N 1
ATOM 1291 C CA . GLY B 1 98 ? 30.616 -5.039 16.235 1.00 18.53 69 GLY B CA 1
ATOM 1292 C C . GLY B 1 98 ? 29.757 -5.635 17.324 1.00 18.46 69 GLY B C 1
ATOM 1293 O O . GLY B 1 98 ? 30.152 -5.656 18.491 1.00 18.36 69 GLY B O 1
ATOM 1294 N N . THR B 1 99 ? 28.583 -6.121 16.945 1.00 18.63 70 THR B N 1
ATOM 1295 C CA . THR B 1 99 ? 27.701 -6.832 17.867 1.00 18.64 70 THR B CA 1
ATOM 1296 C C . THR B 1 99 ? 27.243 -8.145 17.256 1.00 19.13 70 THR B C 1
ATOM 1297 O O . THR B 1 99 ? 27.047 -8.234 16.054 1.00 19.04 70 THR B O 1
ATOM 1301 N N . PHE B 1 100 ? 27.078 -9.157 18.093 1.00 19.61 71 PHE B N 1
ATOM 1302 C CA . PHE B 1 100 ? 26.227 -10.286 17.759 1.00 20.72 71 PHE B CA 1
ATOM 1303 C C . PHE B 1 100 ? 24.807 -10.006 18.277 1.00 21.45 71 PHE B C 1
ATOM 1304 O O . PHE B 1 100 ? 24.641 -9.359 19.310 1.00 21.55 71 PHE B O 1
ATOM 1312 N N . TYR B 1 101 ? 23.783 -10.497 17.584 1.00 23.16 72 TYR B N 1
ATOM 1313 C CA . TYR B 1 101 ? 22.394 -10.391 18.083 1.00 23.74 72 TYR B CA 1
ATOM 1314 C C . TYR B 1 101 ? 21.573 -11.684 17.927 1.00 24.14 72 TYR B C 1
ATOM 1315 O O . TYR B 1 101 ? 21.597 -12.314 16.869 1.00 23.73 72 TYR B O 1
ATOM 1324 N N . SER B 1 102 ? 20.862 -12.055 18.996 1.00 24.71 73 SER B N 1
ATOM 1325 C CA . SER B 1 102 ? 19.726 -12.987 18.936 1.00 25.42 73 SER B CA 1
ATOM 1326 C C . SER B 1 102 ? 18.816 -12.816 20.168 1.00 26.02 73 SER B C 1
ATOM 1327 O O . SER B 1 102 ? 19.285 -12.444 21.249 1.00 25.94 73 SER B O 1
ATOM 1330 N N . HIS B 1 103 ? 17.517 -13.064 19.975 1.00 26.79 74 HIS B N 1
ATOM 1331 C CA . HIS B 1 103 ? 16.513 -13.091 21.053 1.00 27.31 74 HIS B CA 1
ATOM 1332 C C . HIS B 1 103 ? 16.580 -11.919 22.040 1.00 27.79 74 HIS B C 1
ATOM 1333 O O . HIS B 1 103 ? 16.501 -12.119 23.253 1.00 28.33 74 HIS B O 1
ATOM 1340 N N . GLY B 1 104 ? 16.725 -10.704 21.508 1.00 28.36 75 GLY B N 1
ATOM 1341 C CA . GLY B 1 104 ? 16.732 -9.480 22.312 1.00 28.17 75 GLY B CA 1
ATOM 1342 C C . GLY B 1 104 ? 18.066 -9.097 22.928 1.00 28.49 75 GLY B C 1
ATOM 1343 O O . GLY B 1 104 ? 18.173 -8.034 23.546 1.00 28.96 75 GLY B O 1
ATOM 1344 N N . ASN B 1 105 ? 19.083 -9.943 22.760 1.00 28.27 76 ASN B N 1
ATOM 1345 C CA . ASN B 1 105 ? 20.365 -9.780 23.454 1.00 27.89 76 ASN B CA 1
ATOM 1346 C C . ASN B 1 105 ? 21.505 -9.503 22.486 1.00 27.29 76 ASN B C 1
ATOM 1347 O O . ASN B 1 105 ? 21.720 -10.267 21.535 1.00 26.52 76 ASN B O 1
ATOM 1352 N N . LEU B 1 106 ? 22.243 -8.424 22.753 1.00 26.75 77 LEU B N 1
ATOM 1353 C CA . LEU B 1 106 ? 23.415 -8.059 21.952 1.00 26.15 77 LEU B CA 1
ATOM 1354 C C . LEU B 1 106 ? 24.691 -8.471 22.649 1.00 25.31 77 LEU B C 1
ATOM 1355 O O . LEU B 1 106 ? 24.823 -8.293 23.856 1.00 25.77 77 LEU B O 1
ATOM 1360 N N . SER B 1 107 ? 25.627 -9.025 21.877 1.00 24.35 78 SER B N 1
ATOM 1361 C CA . SER B 1 107 ? 26.950 -9.390 22.386 1.00 23.47 78 SER B CA 1
ATOM 1362 C C . SER B 1 107 ? 28.038 -8.724 21.559 1.00 22.41 78 SER B C 1
ATOM 1363 O O . SER B 1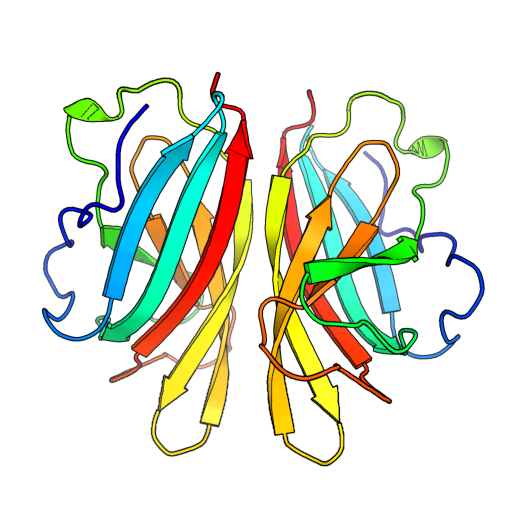 107 ? 27.860 -8.459 20.379 1.00 21.84 78 SER B O 1
ATOM 1366 N N . LEU B 1 108 ? 29.175 -8.499 22.199 1.00 21.62 79 LEU B N 1
ATOM 1367 C CA . LEU B 1 108 ? 30.323 -7.871 21.573 1.00 21.42 79 LEU B CA 1
ATOM 1368 C C . LEU B 1 108 ? 31.011 -8.842 20.610 1.00 20.92 79 LEU B C 1
ATOM 1369 O O . LEU B 1 108 ? 31.288 -10.014 20.972 1.00 20.97 79 LEU B O 1
ATOM 1374 N N . SER B 1 109 ? 31.240 -8.371 19.381 1.00 19.80 80 SER B N 1
ATOM 1375 C CA . SER B 1 109 ? 32.003 -9.136 18.386 1.00 19.30 80 SER B CA 1
ATOM 1376 C C . SER B 1 109 ? 33.320 -8.435 17.999 1.00 18.70 80 SER B C 1
ATOM 1377 O O . SER B 1 109 ? 33.537 -7.265 18.321 1.00 17.96 80 SER B O 1
ATOM 1380 N N . LEU B 1 110 ? 34.207 -9.185 17.347 1.00 18.13 81 LEU B N 1
ATOM 1381 C CA . LEU B 1 110 ? 35.440 -8.647 16.793 1.00 17.87 81 LEU B CA 1
ATOM 1382 C C . LEU B 1 110 ? 35.357 -8.719 15.265 1.00 17.72 81 LEU B C 1
ATOM 1383 O O . LEU B 1 110 ? 35.220 -9.802 14.696 1.00 16.96 81 LEU B O 1
ATOM 1388 N N . ILE B 1 111 ? 35.454 -7.570 14.601 1.00 17.35 82 ILE B N 1
ATOM 1389 C CA . ILE B 1 111 ? 35.416 -7.544 13.150 1.00 17.54 82 ILE B CA 1
ATOM 1390 C C . ILE B 1 111 ? 36.832 -7.375 12.605 1.00 17.53 82 ILE B C 1
ATOM 1391 O O . ILE B 1 111 ? 37.545 -6.464 12.987 1.00 17.38 82 ILE B O 1
ATOM 1396 N N . ASN B 1 112 ? 37.236 -8.290 11.731 1.00 17.77 83 ASN B N 1
ATOM 1397 C CA . ASN B 1 112 ? 38.467 -8.148 10.994 1.00 17.36 83 ASN B CA 1
ATOM 1398 C C . ASN B 1 112 ? 38.146 -7.572 9.618 1.00 17.09 83 ASN B C 1
ATOM 1399 O O . ASN B 1 112 ? 37.372 -8.160 8.851 1.00 16.31 83 ASN B O 1
ATOM 1404 N N . MET B 1 113 ? 38.740 -6.417 9.326 1.00 16.71 84 MET B N 1
ATOM 1405 C CA . MET B 1 113 ? 38.760 -5.856 7.977 1.00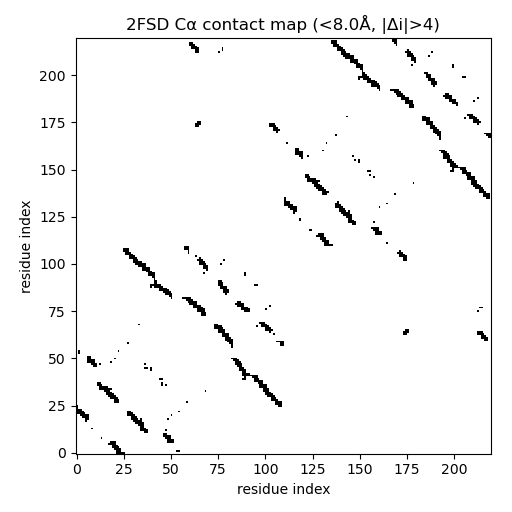 16.99 84 MET B CA 1
ATOM 1406 C C . MET B 1 113 ? 40.158 -6.044 7.400 1.00 16.94 84 MET B C 1
ATOM 1407 O O . MET B 1 113 ? 41.153 -5.765 8.052 1.00 16.99 84 MET B O 1
ATOM 1412 N N . SER B 1 114 ? 40.224 -6.542 6.178 1.00 17.11 85 SER B N 1
ATOM 1413 C CA . SER B 1 114 ? 41.482 -6.628 5.452 1.00 17.07 85 SER B CA 1
ATOM 1414 C C . SER B 1 114 ? 41.125 -6.747 3.986 1.00 17.23 85 SER B C 1
ATOM 1415 O O . SER B 1 114 ? 39.933 -6.712 3.650 1.00 16.56 85 SER B O 1
ATOM 1418 N N . PRO B 1 115 ? 42.154 -6.829 3.105 1.00 17.79 86 PRO B N 1
ATOM 1419 C CA . PRO B 1 115 ? 41.961 -7.185 1.716 1.00 17.82 86 PRO B CA 1
ATOM 1420 C C . PRO B 1 115 ? 41.246 -8.519 1.534 1.00 17.80 86 PRO B C 1
ATOM 1421 O O . PRO B 1 115 ? 40.481 -8.669 0.612 1.00 18.79 86 PRO B O 1
ATOM 1425 N N . SER B 1 116 ? 41.479 -9.463 2.432 1.00 18.20 87 SER B N 1
ATOM 1426 C CA . SER B 1 116 ? 40.789 -10.763 2.434 1.00 17.82 87 SER B CA 1
ATOM 1427 C C . SER B 1 116 ? 39.276 -10.706 2.699 1.00 17.59 87 SER B C 1
ATOM 1428 O O . SER B 1 116 ? 38.594 -11.729 2.586 1.00 18.44 87 SER B O 1
ATOM 1431 N N . GLY B 1 117 ? 38.746 -9.539 3.045 1.00 16.80 88 GLY B N 1
ATOM 1432 C CA . GLY B 1 117 ? 37.304 -9.375 3.239 1.00 16.51 88 GLY B CA 1
ATOM 1433 C C . GLY B 1 117 ? 36.976 -9.047 4.689 1.00 16.33 88 GLY B C 1
ATOM 1434 O O . GLY B 1 117 ? 37.736 -8.372 5.367 1.00 16.11 88 GLY B O 1
ATOM 1435 N N . ILE B 1 118 ? 35.819 -9.510 5.139 1.00 15.95 89 ILE B N 1
ATOM 1436 C CA . ILE B 1 118 ? 35.389 -9.366 6.519 1.00 15.60 89 ILE B CA 1
ATOM 1437 C C . ILE B 1 118 ? 35.220 -10.739 7.167 1.00 14.93 89 ILE B C 1
ATOM 1438 O O . ILE B 1 118 ? 34.670 -11.663 6.561 1.00 14.57 89 ILE B O 1
ATOM 1443 N N . ALA B 1 119 ? 35.724 -10.836 8.394 1.00 14.36 90 ALA B N 1
ATOM 1444 C CA . ALA B 1 119 ? 35.585 -12.008 9.252 1.00 14.27 90 ALA B CA 1
ATOM 1445 C C . ALA B 1 119 ? 35.122 -11.550 10.628 1.00 13.67 90 ALA B C 1
ATOM 1446 O O . ALA B 1 119 ? 35.261 -10.389 10.985 1.00 13.50 90 ALA B O 1
ATOM 1448 N N . VAL B 1 120 ? 34.568 -12.463 11.407 1.00 13.85 91 VAL B N 1
ATOM 1449 C CA . VAL B 1 120 ? 34.031 -12.099 12.720 1.00 13.72 91 VAL B CA 1
ATOM 1450 C C . VAL B 1 120 ? 34.563 -13.039 13.805 1.00 13.43 91 VAL B C 1
ATOM 1451 O O . VAL B 1 120 ? 34.413 -14.259 13.717 1.00 13.04 91 VAL B O 1
ATOM 1455 N N . GLY B 1 121 ? 35.200 -12.459 14.819 1.00 13.43 92 GLY B N 1
ATOM 1456 C CA . GLY B 1 121 ? 35.671 -13.212 15.988 1.00 13.87 92 GLY B CA 1
ATOM 1457 C C . GLY B 1 121 ? 34.722 -13.121 17.179 1.00 13.78 92 GLY B C 1
ATOM 1458 O O . GLY B 1 121 ? 34.043 -12.122 17.346 1.00 13.62 92 GLY B O 1
ATOM 1459 N N . ASN B 1 122 ? 34.682 -14.176 17.997 1.00 14.35 93 ASN B N 1
ATOM 1460 C CA . ASN B 1 122 ? 33.904 -14.205 19.259 1.00 14.61 93 ASN B CA 1
ATOM 1461 C C . ASN B 1 122 ? 34.826 -14.030 20.465 1.00 14.79 93 ASN B C 1
ATOM 1462 O O . ASN B 1 122 ? 35.542 -14.969 20.835 1.00 14.60 93 ASN B O 1
ATOM 1467 N N . PRO B 1 123 ? 34.852 -12.824 21.060 1.00 15.06 94 PRO B N 1
ATOM 1468 C CA . PRO B 1 123 ? 35.669 -12.621 22.261 1.00 16.11 94 PRO B CA 1
ATOM 1469 C C . PRO B 1 123 ? 35.001 -13.079 23.576 1.00 16.53 94 PRO B C 1
ATOM 1470 O O . PRO B 1 123 ? 35.592 -12.938 24.621 1.00 16.87 94 PRO B O 1
ATOM 1474 N N . ASN B 1 124 ? 33.788 -13.608 23.512 1.00 17.73 95 ASN B N 1
ATOM 1475 C CA . ASN B 1 124 ? 33.021 -13.964 24.708 1.00 18.62 95 ASN B CA 1
ATOM 1476 C C . ASN B 1 124 ? 33.320 -15.376 25.237 1.00 19.50 95 ASN B C 1
ATOM 1477 O O . ASN B 1 124 ? 33.949 -16.207 24.557 1.00 19.75 95 ASN B O 1
ATOM 1482 N N . ASN B 1 125 ? 32.848 -15.644 26.454 1.00 20.25 96 ASN B N 1
ATOM 1483 C CA . ASN B 1 125 ? 33.099 -16.934 27.115 1.00 20.68 96 ASN B CA 1
ATOM 1484 C C . ASN B 1 125 ? 32.282 -18.114 26.574 1.00 20.92 96 ASN B C 1
ATOM 1485 O O . ASN B 1 125 ? 32.679 -19.251 26.761 1.00 21.12 96 ASN B O 1
ATOM 1490 N N . THR B 1 126 ? 31.148 -17.846 25.927 1.00 21.32 97 THR B N 1
ATOM 1491 C CA . THR B 1 126 ? 30.322 -18.909 25.352 1.00 21.55 97 THR B CA 1
ATOM 1492 C C . THR B 1 126 ? 30.219 -18.752 23.836 1.00 21.33 97 THR B C 1
ATOM 1493 O O . THR B 1 126 ? 30.369 -17.648 23.307 1.00 21.40 97 THR B O 1
ATOM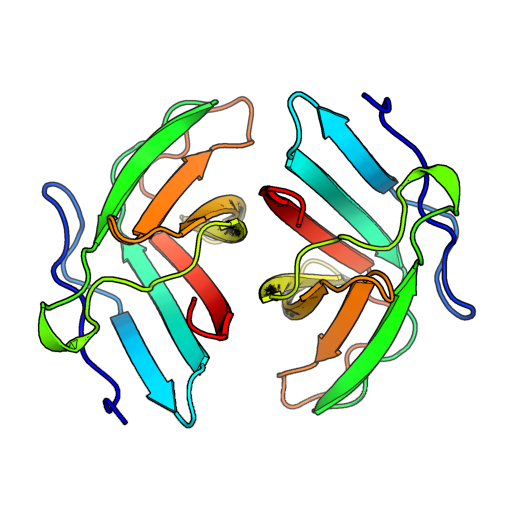 1497 N N . SER B 1 127 ? 29.968 -19.863 23.144 1.00 21.05 98 SER B N 1
ATOM 1498 C CA . SER B 1 127 ? 29.788 -19.841 21.692 1.00 20.47 98 SER B CA 1
ATOM 1499 C C . SER B 1 127 ? 28.628 -18.925 21.298 1.00 20.26 98 SER B C 1
ATOM 1500 O O . SER B 1 127 ? 27.641 -18.799 22.031 1.00 20.86 98 SER B O 1
ATOM 1503 N N . MET B 1 128 ? 28.773 -18.281 20.142 1.00 19.66 99 MET B N 1
ATOM 1504 C CA . MET B 1 128 ? 27.763 -17.390 19.610 1.00 19.35 99 MET B CA 1
ATOM 1505 C C . MET B 1 128 ? 27.060 -18.071 18.457 1.00 18.76 99 MET B C 1
ATOM 1506 O O . MET B 1 128 ? 27.614 -18.157 17.358 1.00 18.53 99 MET B O 1
ATOM 1511 N N . ASN B 1 129 ? 25.839 -18.541 18.722 1.00 17.94 100 ASN B N 1
ATOM 1512 C CA . ASN B 1 129 ? 25.105 -19.445 17.836 1.00 17.83 100 ASN B CA 1
ATOM 1513 C C . ASN B 1 129 ? 23.768 -18.856 17.387 1.00 17.42 100 ASN B C 1
ATOM 1514 O O . ASN B 1 129 ? 23.053 -18.236 18.170 1.00 17.24 100 ASN B O 1
ATOM 1519 N N . GLY B 1 130 ? 23.422 -19.059 16.123 1.00 17.74 101 GLY B N 1
ATOM 1520 C CA . GLY B 1 130 ? 22.190 -18.486 15.556 1.00 17.42 101 GLY B CA 1
ATOM 1521 C C . GLY B 1 130 ? 22.133 -16.965 15.688 1.00 17.47 101 GLY B C 1
ATOM 1522 O O . GLY B 1 130 ? 21.054 -16.389 15.883 1.00 16.58 101 GLY B O 1
ATOM 1523 N N . LYS B 1 131 ? 23.301 -16.316 15.576 1.00 17.32 102 LYS B N 1
ATOM 1524 C CA . LYS B 1 131 ? 23.392 -14.849 15.687 1.00 17.10 102 LYS B CA 1
ATOM 1525 C C . LYS B 1 131 ? 23.444 -14.181 14.335 1.00 16.59 102 LYS B C 1
ATOM 1526 O O . LYS B 1 131 ? 23.826 -14.780 13.327 1.00 16.46 102 LYS B O 1
ATOM 1532 N N . THR B 1 132 ? 23.034 -12.921 14.338 1.00 16.87 103 THR B N 1
ATOM 1533 C CA . THR B 1 132 ? 23.234 -12.013 13.228 1.00 16.47 103 THR B CA 1
ATOM 1534 C C . THR B 1 132 ? 24.321 -11.057 13.670 1.00 15.98 103 THR B C 1
ATOM 1535 O O . THR B 1 132 ? 24.512 -10.863 14.870 1.00 15.36 103 THR B O 1
ATOM 1539 N N . ILE B 1 133 ? 25.052 -10.472 12.723 1.00 16.09 104 ILE B N 1
ATOM 1540 C CA . ILE B 1 133 ? 26.041 -9.449 13.099 1.00 16.07 104 ILE B CA 1
ATOM 1541 C C . ILE B 1 133 ? 25.771 -8.114 12.409 1.00 16.04 104 ILE B C 1
ATOM 1542 O O . ILE B 1 133 ? 25.128 -8.054 11.368 1.00 16.31 104 ILE B O 1
ATOM 1547 N N . SER B 1 134 ? 26.222 -7.040 13.040 1.00 16.10 105 SER B N 1
ATOM 1548 C CA . SER B 1 134 ? 26.063 -5.695 12.503 1.00 16.01 105 SER B CA 1
ATOM 1549 C C . SER B 1 134 ? 27.296 -4.890 12.829 1.00 15.55 105 SER B C 1
ATOM 1550 O O . SER B 1 134 ? 27.871 -5.047 13.882 1.00 15.88 105 SER B O 1
ATOM 1553 N N . PHE B 1 135 ? 27.700 -4.036 11.905 1.00 15.76 106 PHE B N 1
ATOM 1554 C CA . PHE B 1 135 ? 28.848 -3.164 12.089 1.00 16.02 106 PHE B CA 1
ATOM 1555 C C . PHE B 1 135 ? 28.843 -2.158 10.951 1.00 16.11 106 PHE B C 1
ATOM 1556 O O . PHE B 1 135 ? 28.087 -2.297 9.984 1.00 15.98 106 PHE B O 1
ATOM 1564 N N . ALA B 1 136 ? 29.712 -1.159 11.066 1.00 16.74 107 ALA B N 1
ATOM 1565 C CA . ALA B 1 136 ? 30.049 -0.291 9.953 1.00 17.06 107 ALA B CA 1
ATOM 1566 C C . ALA B 1 136 ? 31.445 0.263 10.167 1.00 17.72 107 ALA B C 1
ATOM 1567 O O . ALA B 1 136 ? 31.834 0.610 11.284 1.00 17.87 107 ALA B O 1
ATOM 1569 N N . LEU B 1 137 ? 32.207 0.326 9.083 1.00 19.00 108 LEU B N 1
ATOM 1570 C CA . LEU B 1 137 ? 33.598 0.739 9.138 1.00 19.55 108 LEU B CA 1
ATOM 1571 C C . LEU B 1 137 ? 34.023 1.347 7.816 1.00 20.27 108 LEU B C 1
ATOM 1572 O O . LEU B 1 137 ? 33.438 1.064 6.761 1.00 20.74 108 LEU B O 1
ATOM 1577 N N . SER B 1 138 ? 35.039 2.200 7.879 1.00 21.10 109 SER B N 1
ATOM 1578 C CA . SER B 1 138 ? 35.573 2.815 6.677 1.00 21.51 109 SER B CA 1
ATOM 1579 C C . SER B 1 138 ? 36.999 3.275 6.897 1.00 22.14 109 SER B C 1
ATOM 1580 O O . SER B 1 138 ? 37.390 3.575 8.019 1.00 22.25 109 SER B O 1
ATOM 1583 N N . ALA B 1 139 ? 37.784 3.285 5.822 1.00 22.78 110 ALA B N 1
ATOM 1584 C CA . ALA B 1 139 ? 39.143 3.812 5.870 1.00 23.06 110 ALA B CA 1
ATOM 1585 C C . ALA B 1 139 ? 39.654 4.113 4.457 1.00 23.51 110 ALA B C 1
ATOM 1586 O O . ALA B 1 139 ? 39.179 3.519 3.497 1.00 22.70 110 ALA B O 1
ATOM 1588 N N . PRO B 1 140 ? 40.621 5.049 4.329 1.00 24.51 111 PRO B N 1
ATOM 1589 C CA . PRO B 1 140 ? 41.246 5.301 3.029 1.00 24.86 111 PRO B CA 1
ATOM 1590 C C . PRO B 1 140 ? 41.829 4.025 2.410 1.00 25.48 111 PRO B C 1
ATOM 1591 O O . PRO B 1 140 ? 42.237 3.109 3.128 1.00 25.28 111 PRO B O 1
ATOM 1595 N N . LEU B 1 141 ? 41.880 3.982 1.085 1.00 26.03 112 LEU B N 1
ATOM 1596 C CA . LEU B 1 141 ? 42.563 2.902 0.393 1.00 26.88 112 LEU B CA 1
ATOM 1597 C C . LEU B 1 141 ? 44.092 3.032 0.520 1.00 27.60 112 LEU B C 1
ATOM 1598 O O . LEU B 1 141 ? 44.611 4.086 0.898 1.00 28.01 112 LEU B O 1
ATOM 1603 N N . LEU B 1 142 ? 44.801 1.952 0.195 1.00 28.19 113 LEU B N 1
ATOM 1604 C CA . LEU B 1 142 ? 46.263 1.974 0.136 1.00 28.62 113 LEU B CA 1
ATOM 1605 C C . LEU B 1 142 ? 46.733 2.277 -1.295 1.00 28.90 113 LEU B C 1
ATOM 1606 O O . LEU B 1 142 ? 47.407 3.279 -1.546 1.00 28.98 113 LEU B O 1
#

Solvent-accessible surface area: 10558 Å² total; per-residue (Å²): 130,41,97,84,40,100,8,87,76,27,110,67,21,22,103,91,30,97,2,26,0,75,15,70,134,38,38,0,81,2,99,5,90,50,0,32,12,40,97,1,44,47,141,142,102,20,84,0,3,63,22,23,130,68,4,46,121,59,10,15,78,4,29,2,3,6,25,0,94,16,172,61,96,86,30,68,1,52,0,29,0,15,76,91,3,3,18,0,3,5,69,39,150,78,40,16,72,60,29,34,0,39,9,41,7,12,5,63,34,165,138,36,102,71,48,90,4,80,70,21,113,58,20,22,104,92,34,88,1,30,0,75,14,70,135,36,28,0,79,3,92,3,78,54,0,37,10,41,93,0,33,57,126,126,98,28,81,0,1,65,21,22,127,79,8,38,113,68,1,9,111,5,39,1,5,6,21,0,102,14,170,63,95,74,26,91,3,61,0,30,2,19,54,95,4,4,21,0,2,2,68,47,148,96,45,7,75,65,26,31,1,29,3,33,7,9,4,67,48,150

Radius of gyration: 16.72 Å; Cα contacts (8 Å, |Δi|>4): 617; chains: 2; bounding box: 39×40×43 Å

InterPro domains:
  IPR015027 Receptor-binding protein of phage tail base-plate Siphoviridae, head [PF08931] (162-262)
  IPR043123 Phage bIL170 RBP, head domain [G3DSA:2.60.40.2460] (158-267)
  IPR048780 Receptor-binding protein, N-terminal shoulder domain [PF20747] (2-139)

CATH classification: 2.60.40.2460

Foldseek 3Di:
DFPWDFFAFDPQKDDDWTWTWGDDPQKIKTKTGFIWHAKAAAFGKAGTGAHDCVVPQQADWDKDWKWWDDDHDIDIKIWTDDNGHIMIHHNDNGIRHRTTITDMDMDGGD/DFDWDAFAFDPQKDPDWGWTWGDDPQKIKIWTGQIWHAKAFAFRKAGTGAHPPVVPQQADWDKDWKWWDDDPDIHIWIWTDHNRHIMIHHNDPGIRHRTTITDIDMDGGD

B-factor: mean 22.28, std 4.62, range [6.57, 44.76]

Organism: NCBI:txid2898539

Secondary structure (DSSP, 8-state):
-EEEEEPEEPTT--SSSEEEEEEETTEEEEEEEEEE---B-TT-EEEEEE--GGG-S----EEEEEEEEETTEEEEEEEEEETTEEEEE--SSS-B-S-EEEEEEEEE--/-EEEEE-EEPTT--SSSEEEEEEETTEEEEEEEEEE---B-TT-EEEEEE--GGG-S----EEEEEEEEETTEEEEEEEEEETTEEEEE--SSS-B-S-EEEEEEEEE--